Protein AF-A0A917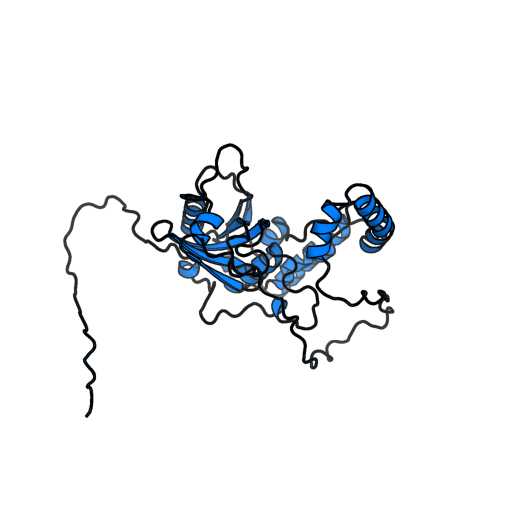ZM43-F1 (afdb_monomer_lite)

Secondary structure (DSSP, 8-state):
----------------------------S-EEGGGGT--SS-SS----GGG--TT-TTTTS-HHHHHHHHHHHHTT---GGGGGGGGG--B-SSSBPP----HHHHHHHH--EEEEE---S-HHHHHHHHHHTTEEEEEEEEGGG-TT-TTTTTT---EEEEEEEEEETTTTEEEEEETTEEEEEEHHHHHHHTT-GGG---TTSPPPPEEEEE-TTGGGG---HHHHHHHHHHHHHHHHHHS-SS-HHHHHHHHHHHHHHHHHHH-TTHHHHHHHHH-S-SSPPPPP-PPPTT-PPPTT-----------PPPPPPPP--

Structure (mmCIF, N/CA/C/O backbone):
data_AF-A0A917ZM43-F1
#
_entry.id   AF-A0A917ZM43-F1
#
loop_
_atom_site.group_PDB
_atom_site.id
_atom_site.type_symbol
_atom_site.label_atom_id
_atom_site.label_alt_id
_atom_site.label_comp_id
_atom_site.label_asym_id
_atom_site.label_entity_id
_atom_site.label_seq_id
_atom_site.pdbx_PDB_ins_code
_atom_site.Cartn_x
_atom_site.Cartn_y
_atom_site.Cartn_z
_atom_site.occupancy
_atom_site.B_iso_or_equiv
_atom_site.auth_seq_id
_atom_site.auth_comp_id
_atom_site.auth_asym_id
_atom_site.auth_atom_id
_atom_site.pdbx_PDB_model_num
ATOM 1 N N . MET A 1 1 ? 5.857 -18.634 58.424 1.00 34.62 1 MET A N 1
ATOM 2 C CA . MET A 1 1 ? 4.398 -18.836 58.305 1.00 34.62 1 MET A CA 1
ATOM 3 C C . MET A 1 1 ? 4.055 -18.815 56.827 1.00 34.62 1 MET A C 1
ATOM 5 O O . MET A 1 1 ? 4.324 -17.825 56.168 1.00 34.62 1 MET A O 1
ATOM 9 N N . SER A 1 2 ? 3.618 -19.961 56.307 1.00 26.70 2 SER A N 1
ATOM 10 C CA . SER A 1 2 ? 3.358 -20.221 54.886 1.00 26.70 2 SER A CA 1
ATOM 11 C C . SER A 1 2 ? 1.995 -19.648 54.487 1.00 26.70 2 SER A C 1
ATOM 13 O O . SER A 1 2 ? 1.026 -19.915 55.199 1.00 26.70 2 SER A O 1
ATOM 15 N N . CYS A 1 3 ? 1.899 -18.960 53.349 1.00 23.89 3 CYS A N 1
ATOM 16 C CA . CYS A 1 3 ? 0.616 -18.618 52.732 1.00 23.89 3 CYS A CA 1
ATOM 17 C C . CYS A 1 3 ? 0.414 -19.476 51.474 1.00 23.89 3 CYS A C 1
ATOM 19 O O . CYS A 1 3 ? 1.328 -19.621 50.665 1.00 23.89 3 CYS A O 1
ATOM 21 N N . ARG A 1 4 ? -0.755 -20.118 51.403 1.00 28.64 4 ARG A N 1
ATOM 22 C CA . ARG A 1 4 ? -1.116 -21.224 50.509 1.00 28.64 4 ARG A CA 1
ATOM 23 C C . ARG A 1 4 ? -1.608 -20.730 49.144 1.00 28.64 4 ARG A C 1
ATOM 25 O O . ARG A 1 4 ? -2.256 -19.694 49.059 1.00 28.64 4 ARG A O 1
ATOM 32 N N . GLN A 1 5 ? -1.358 -21.547 48.120 1.00 30.20 5 GLN A N 1
ATOM 33 C CA . GLN A 1 5 ? -2.041 -21.551 46.820 1.00 30.20 5 GLN A CA 1
ATOM 34 C C . GLN A 1 5 ? -3.547 -21.826 46.973 1.00 30.20 5 GLN A C 1
ATOM 36 O O . GLN A 1 5 ? -3.952 -22.553 47.881 1.00 30.20 5 GLN A O 1
ATOM 41 N N . SER A 1 6 ? -4.364 -21.280 46.068 1.00 30.08 6 SER A N 1
ATOM 42 C CA . SER A 1 6 ? -5.748 -21.721 45.831 1.00 30.08 6 SER A CA 1
ATOM 43 C C . SER A 1 6 ? -6.071 -21.654 44.332 1.00 30.08 6 SER A C 1
ATOM 45 O O . SER A 1 6 ? -6.200 -20.579 43.758 1.00 30.08 6 SER A O 1
ATOM 47 N N . ASP A 1 7 ? -6.067 -22.841 43.732 1.00 27.80 7 ASP A N 1
ATOM 48 C CA . ASP A 1 7 ? -7.011 -23.466 42.796 1.00 27.80 7 ASP A CA 1
ATOM 49 C C . ASP A 1 7 ? -7.669 -22.689 41.640 1.00 27.80 7 ASP A C 1
ATOM 51 O O . ASP A 1 7 ? -8.440 -21.743 41.799 1.00 27.80 7 ASP A O 1
ATOM 55 N N . ALA A 1 8 ? -7.433 -23.249 40.449 1.00 24.86 8 ALA A N 1
ATOM 56 C CA . ALA A 1 8 ? -8.109 -22.992 39.190 1.00 24.86 8 ALA A CA 1
ATOM 57 C C . ALA A 1 8 ? -9.517 -23.613 39.165 1.00 24.86 8 ALA A C 1
ATOM 59 O O . ALA A 1 8 ? -9.706 -24.786 39.488 1.00 24.86 8 ALA A O 1
ATOM 60 N N . VAL A 1 9 ? -10.499 -22.838 38.704 1.00 26.64 9 VAL A N 1
ATOM 61 C CA . VAL A 1 9 ? -11.875 -23.290 38.479 1.00 26.64 9 VAL A CA 1
ATOM 62 C C . VAL A 1 9 ? -12.047 -23.638 37.001 1.00 26.64 9 VAL A C 1
ATOM 64 O O . VAL A 1 9 ? -11.967 -22.777 36.130 1.00 26.64 9 VAL A O 1
ATOM 67 N N . THR A 1 10 ? -12.291 -24.920 36.726 1.00 24.73 10 THR A N 1
ATOM 68 C CA . THR A 1 10 ? -12.737 -25.427 35.421 1.00 24.73 10 THR A CA 1
ATOM 69 C C . THR A 1 10 ? -14.263 -25.443 35.414 1.00 24.73 10 THR A C 1
ATOM 71 O O . THR A 1 10 ? -14.861 -26.100 36.264 1.00 24.73 10 THR A O 1
ATOM 74 N N . ILE A 1 11 ? -14.907 -24.762 34.462 1.00 26.56 11 ILE A N 1
ATOM 75 C CA . ILE A 1 11 ? -16.348 -24.911 34.209 1.00 26.56 11 ILE A CA 1
ATOM 76 C C . ILE A 1 11 ? -16.539 -25.385 32.771 1.00 26.56 11 ILE A C 1
ATOM 78 O O . ILE A 1 11 ? -16.345 -24.645 31.813 1.00 26.56 11 ILE A O 1
ATOM 82 N N . SER A 1 12 ? -16.932 -26.651 32.658 1.00 25.86 12 SER A N 1
ATOM 83 C CA . SER A 1 12 ? -17.526 -27.260 31.470 1.00 25.86 12 SER A CA 1
ATOM 84 C C . SER A 1 12 ? -19.011 -26.906 31.442 1.00 25.86 12 SER A C 1
ATOM 86 O O . SER A 1 12 ? -19.654 -27.080 32.474 1.00 25.86 12 SER A O 1
ATOM 88 N N . HIS A 1 13 ? -19.570 -26.531 30.290 1.00 27.92 13 HIS A N 1
ATOM 89 C CA . HIS A 1 13 ? -20.978 -26.802 29.987 1.00 27.92 13 HIS A CA 1
ATOM 90 C C . HIS A 1 13 ? -21.171 -27.092 28.495 1.00 27.92 13 HIS A C 1
ATOM 92 O O . HIS A 1 13 ? -20.861 -26.288 27.620 1.00 27.92 13 HIS A O 1
ATOM 98 N N . SER A 1 14 ? -21.695 -28.287 28.250 1.00 25.98 14 SER A N 1
ATOM 99 C CA . SER A 1 14 ? -22.302 -28.780 27.022 1.00 25.98 14 SER A CA 1
ATOM 100 C C . SER A 1 14 ? -23.619 -28.050 26.730 1.00 25.98 14 SER A C 1
ATOM 102 O O . SER A 1 14 ? -24.367 -27.717 27.648 1.00 25.98 14 SER A O 1
ATOM 104 N N . CYS A 1 15 ? -23.936 -27.839 25.449 1.00 22.95 15 CYS A N 1
ATOM 105 C CA . CYS A 1 15 ? -25.215 -27.273 25.017 1.00 22.95 15 CYS A CA 1
ATOM 106 C C . CYS A 1 15 ? -25.901 -28.222 24.021 1.00 22.95 15 CYS A C 1
ATOM 108 O O . CYS A 1 15 ? -25.342 -28.541 22.971 1.00 22.95 15 CYS A O 1
ATOM 110 N N . HIS A 1 16 ? -27.103 -28.692 24.372 1.00 24.31 16 HIS A N 1
ATOM 111 C CA . HIS A 1 16 ? -27.975 -29.514 23.530 1.00 24.31 16 HIS A CA 1
ATOM 112 C C . HIS A 1 16 ? -29.115 -28.655 22.943 1.00 24.31 16 HIS A C 1
ATOM 114 O O . HIS A 1 16 ? -29.858 -28.014 23.675 1.00 24.31 16 HIS A O 1
ATOM 120 N N . LEU A 1 17 ? -29.198 -28.689 21.607 1.00 36.03 17 LEU A N 1
ATOM 121 C CA . LEU A 1 17 ? -30.289 -28.428 20.645 1.00 36.03 17 LEU A CA 1
ATOM 122 C C . LEU A 1 17 ? -31.644 -27.847 21.117 1.00 36.03 17 LEU A C 1
ATOM 124 O O . LEU A 1 17 ? -32.347 -28.440 21.928 1.00 36.03 17 LEU A O 1
ATOM 128 N N . SER A 1 18 ? -32.123 -26.828 20.388 1.00 24.50 18 SER A N 1
ATOM 129 C CA . SER A 1 18 ? -33.556 -26.618 20.124 1.00 24.50 18 SER A CA 1
ATOM 130 C C . SER A 1 18 ? -33.781 -25.829 18.822 1.00 24.50 18 SER A C 1
ATOM 132 O O . SER A 1 18 ? -33.198 -24.773 18.593 1.00 24.50 18 SER A O 1
ATOM 134 N N . THR A 1 19 ? -34.642 -26.382 17.972 1.00 33.91 19 THR A N 1
ATOM 135 C CA . THR A 1 19 ? -35.070 -25.945 16.637 1.00 33.91 19 THR A CA 1
ATOM 136 C C . THR A 1 19 ? -35.914 -24.663 16.634 1.00 33.91 19 THR A C 1
ATOM 138 O O . THR A 1 19 ? -36.916 -24.591 17.341 1.00 33.91 19 THR A O 1
ATOM 141 N N . GLY A 1 20 ? -35.604 -23.708 15.746 1.00 24.38 20 GLY A N 1
ATOM 142 C CA . GLY A 1 20 ? -36.465 -22.553 15.462 1.00 24.38 20 GLY A CA 1
ATOM 143 C C . GLY A 1 20 ? -35.975 -21.705 14.279 1.00 24.38 20 GLY A C 1
ATOM 144 O O . GLY A 1 20 ? -34.910 -21.115 14.355 1.00 24.38 20 GLY A O 1
ATOM 145 N N . ARG A 1 21 ? -36.760 -21.688 13.188 1.00 26.45 21 ARG A N 1
ATOM 146 C CA . ARG A 1 21 ? -36.740 -20.798 11.996 1.00 26.45 21 ARG A CA 1
ATOM 147 C C . ARG A 1 21 ? -35.427 -20.054 11.672 1.00 26.45 21 ARG A C 1
ATOM 149 O O . ARG A 1 21 ? -35.151 -18.992 12.219 1.00 26.45 21 ARG A O 1
ATOM 156 N N . HIS A 1 22 ? -34.721 -20.530 10.643 1.00 25.56 22 HIS A N 1
ATOM 157 C CA . HIS A 1 22 ? -33.665 -19.785 9.953 1.00 25.56 22 HIS A CA 1
ATOM 158 C C . HIS A 1 22 ? -34.222 -18.546 9.230 1.00 25.56 22 HIS A C 1
ATOM 160 O O . HIS A 1 22 ? -34.700 -18.623 8.101 1.00 25.56 22 HIS A O 1
ATOM 166 N N . LEU A 1 23 ? -34.109 -17.388 9.874 1.00 29.62 23 LEU A N 1
ATOM 167 C CA . LEU A 1 23 ? -33.648 -16.184 9.188 1.00 29.62 23 LEU A CA 1
ATOM 168 C C . LEU A 1 23 ? -32.117 -16.294 9.144 1.00 29.62 23 LEU A C 1
ATOM 170 O O . LEU A 1 23 ? -31.519 -16.630 10.165 1.00 29.62 23 LEU A O 1
ATOM 174 N N . MET A 1 24 ? -31.492 -16.094 7.979 1.00 28.94 24 MET A N 1
ATOM 175 C CA . MET A 1 24 ? -30.029 -16.070 7.836 1.00 28.94 24 MET A CA 1
ATOM 176 C C . MET A 1 24 ? -29.453 -14.926 8.682 1.00 28.94 24 MET A C 1
ATOM 178 O O . MET A 1 24 ? -29.329 -13.792 8.226 1.00 28.94 24 MET A O 1
ATOM 182 N N . GLY A 1 25 ? -29.161 -15.231 9.943 1.00 23.92 25 GLY A N 1
ATOM 183 C CA . GLY A 1 25 ? -28.422 -14.380 10.855 1.00 23.92 25 GLY A CA 1
ATOM 184 C C . GLY A 1 25 ? -26.951 -14.407 10.472 1.00 23.92 25 GLY A C 1
ATOM 185 O O . GLY A 1 25 ? -26.330 -15.465 10.417 1.00 23.92 25 GLY A O 1
ATOM 186 N N . ILE A 1 26 ? -26.409 -13.229 10.188 1.00 36.31 26 ILE A N 1
ATOM 187 C CA . ILE A 1 26 ? -24.974 -12.978 10.128 1.00 36.31 26 ILE A CA 1
ATOM 188 C C . ILE A 1 26 ? -24.443 -13.179 11.550 1.00 36.31 26 ILE A C 1
ATOM 190 O O . ILE A 1 26 ? -24.592 -12.305 12.398 1.00 36.31 26 ILE A O 1
ATOM 194 N N . SER A 1 27 ? -23.881 -14.350 11.829 1.00 32.22 27 SER A N 1
ATOM 195 C CA . SER A 1 27 ? -23.230 -14.653 13.102 1.00 32.22 27 SER A CA 1
ATOM 196 C C . SER A 1 27 ? -21.879 -15.303 12.835 1.00 32.22 27 SER A C 1
ATOM 198 O O . SER A 1 27 ? -21.776 -16.527 12.831 1.00 32.22 27 SER A O 1
ATOM 200 N N . ASP A 1 28 ? -20.867 -14.472 12.583 1.00 37.28 28 ASP A N 1
ATOM 201 C CA . ASP A 1 28 ? -19.487 -14.820 12.932 1.00 37.28 28 ASP A CA 1
ATOM 202 C C . ASP A 1 28 ? -18.668 -13.537 13.206 1.00 37.28 28 ASP A C 1
ATOM 204 O O . ASP A 1 28 ? -18.289 -12.833 12.260 1.00 37.28 28 ASP A O 1
ATOM 208 N N . PRO A 1 29 ? -18.491 -13.143 14.482 1.00 38.69 29 PRO A N 1
ATOM 209 C CA . PRO A 1 29 ? -17.698 -11.988 14.887 1.00 38.69 29 PRO A CA 1
ATOM 210 C C . PRO A 1 29 ? -16.211 -12.370 14.949 1.00 38.69 29 PRO A C 1
ATOM 212 O O . PRO A 1 29 ? -15.670 -12.672 16.006 1.00 38.69 29 PRO A O 1
ATOM 215 N N . ALA A 1 30 ? -15.606 -12.431 13.763 1.00 43.19 30 ALA A N 1
ATOM 216 C CA . ALA A 1 30 ? -14.186 -12.299 13.423 1.00 43.19 30 ALA A CA 1
ATOM 217 C C . ALA A 1 30 ? -14.071 -12.758 11.962 1.00 43.19 30 ALA A C 1
ATOM 219 O O . ALA A 1 30 ? -13.831 -13.930 11.678 1.00 43.19 30 ALA A O 1
ATOM 220 N N . ARG A 1 31 ? -14.322 -11.866 10.996 1.00 55.94 31 ARG A N 1
ATOM 221 C CA . ARG A 1 31 ? -14.139 -12.227 9.581 1.00 55.94 31 ARG A CA 1
ATOM 222 C C . ARG A 1 31 ? -12.662 -12.104 9.241 1.00 55.94 31 ARG A C 1
ATOM 224 O O . ARG A 1 31 ? -12.197 -11.064 8.786 1.00 55.94 31 ARG A O 1
ATOM 231 N N . ASP A 1 32 ? -11.941 -13.166 9.567 1.00 59.53 32 ASP A N 1
ATOM 232 C CA . ASP A 1 32 ? -10.504 -13.299 9.389 1.00 59.53 32 ASP A CA 1
ATOM 233 C C . ASP A 1 32 ? -10.186 -13.814 7.977 1.00 59.53 32 ASP A C 1
ATOM 235 O O . ASP A 1 32 ? -10.747 -14.814 7.517 1.00 59.53 32 ASP A O 1
ATOM 239 N N . ALA A 1 33 ? -9.263 -13.148 7.284 1.00 57.00 33 ALA A N 1
ATOM 240 C CA . ALA A 1 33 ? -8.717 -13.631 6.023 1.00 57.00 33 ALA A CA 1
ATOM 241 C C . ALA A 1 33 ? -8.013 -14.999 6.169 1.00 57.00 33 ALA A C 1
ATOM 243 O O . ALA A 1 33 ? -7.881 -15.724 5.180 1.00 57.00 33 ALA A O 1
ATOM 244 N N . SER A 1 34 ? -7.619 -15.399 7.384 1.00 54.66 34 SER A N 1
ATOM 245 C CA . SER A 1 34 ? -7.064 -16.727 7.686 1.00 54.66 34 SER A CA 1
ATOM 246 C C . SER A 1 34 ? -8.046 -17.875 7.422 1.00 54.66 34 SER A C 1
ATOM 248 O O . SER A 1 34 ? -7.618 -18.988 7.107 1.00 54.66 34 SER A O 1
ATOM 250 N N . ALA A 1 35 ? -9.362 -17.609 7.419 1.00 53.94 35 ALA A N 1
ATOM 251 C CA . ALA A 1 35 ? -10.384 -18.587 7.036 1.00 53.94 35 ALA A CA 1
ATOM 252 C C . ALA A 1 35 ? -10.224 -19.080 5.581 1.00 53.94 35 ALA A C 1
ATOM 254 O O . ALA A 1 35 ? -10.790 -20.103 5.197 1.00 53.94 35 ALA A O 1
ATOM 255 N N . LEU A 1 36 ? -9.420 -18.379 4.774 1.00 59.38 36 LEU A N 1
ATOM 256 C CA . LEU A 1 36 ? -9.072 -18.735 3.397 1.00 59.38 36 LEU A CA 1
ATOM 257 C C . LEU A 1 36 ? -7.787 -19.583 3.307 1.00 59.38 36 LEU A C 1
ATOM 259 O O . LEU A 1 36 ? -7.309 -19.867 2.209 1.00 59.38 36 LEU A O 1
ATOM 263 N N . GLY A 1 37 ? -7.235 -20.012 4.450 1.00 62.38 37 GLY A N 1
ATOM 264 C CA . GLY A 1 37 ? -5.994 -20.787 4.541 1.00 62.38 37 GLY A CA 1
ATOM 265 C C . GLY A 1 37 ? -4.729 -19.951 4.332 1.00 62.38 37 GLY A C 1
ATOM 266 O O . GLY A 1 37 ? -3.664 -20.510 4.061 1.00 62.38 37 GLY A O 1
ATOM 267 N N . TRP A 1 38 ? -4.846 -18.625 4.415 1.00 73.00 38 TRP A N 1
ATOM 268 C CA . TRP A 1 38 ? -3.733 -17.688 4.295 1.00 73.00 38 TRP A CA 1
ATOM 269 C C . TRP A 1 38 ? -3.070 -17.452 5.645 1.00 73.00 38 TRP A C 1
ATOM 271 O O . TRP A 1 38 ? -3.740 -17.377 6.672 1.00 73.00 38 TRP A O 1
ATOM 281 N N . ARG A 1 39 ? -1.743 -17.342 5.627 1.00 73.75 39 ARG A N 1
ATOM 282 C CA . ARG A 1 39 ? -0.913 -17.193 6.825 1.00 73.75 39 ARG A CA 1
ATOM 283 C C . ARG A 1 39 ? -0.511 -15.742 6.978 1.00 73.75 39 ARG A C 1
ATOM 285 O O . ARG A 1 39 ? 0.657 -15.384 6.862 1.00 73.75 39 ARG A O 1
ATOM 292 N N . TYR A 1 40 ? -1.509 -14.891 7.168 1.00 73.56 40 TYR A N 1
ATOM 293 C CA . TYR A 1 40 ? -1.244 -13.525 7.580 1.00 73.56 40 TYR A CA 1
ATOM 294 C C . TYR A 1 40 ? -1.107 -13.522 9.086 1.00 73.56 40 TYR A C 1
ATOM 296 O O . TYR A 1 40 ? -2.015 -13.961 9.791 1.00 73.56 40 TYR A O 1
ATOM 304 N N . CYS A 1 41 ? 0.008 -12.988 9.577 1.00 71.69 41 CYS A N 1
ATOM 305 C CA . CYS A 1 41 ? 0.153 -12.744 11.003 1.00 71.69 41 CYS A CA 1
ATOM 306 C C . CYS A 1 41 ? 0.105 -14.026 11.858 1.00 71.69 41 CYS A C 1
ATOM 308 O O . CYS A 1 41 ? -0.448 -14.015 12.964 1.00 71.69 41 CYS A O 1
ATOM 310 N N . ASP A 1 42 ? 0.653 -15.134 11.345 1.00 72.06 42 ASP A N 1
ATOM 311 C CA . ASP A 1 42 ? 0.973 -16.306 12.169 1.00 72.06 42 ASP A CA 1
ATOM 312 C C . ASP A 1 42 ? 1.856 -15.854 13.344 1.00 72.06 42 ASP A C 1
ATOM 314 O O . ASP A 1 42 ? 2.642 -14.925 13.193 1.00 72.06 42 ASP A O 1
ATOM 318 N N . GLU A 1 43 ? 1.733 -16.490 14.510 1.00 68.62 43 GLU A N 1
ATOM 319 C CA . GLU A 1 43 ? 2.607 -16.223 15.658 1.00 68.62 43 GLU A CA 1
ATOM 320 C C . GLU A 1 43 ? 3.600 -17.387 15.843 1.00 68.62 43 GLU A C 1
ATOM 322 O O . GLU A 1 43 ? 3.160 -18.528 16.039 1.00 68.62 43 GLU A O 1
ATOM 327 N N . PRO A 1 44 ? 4.926 -17.140 15.803 1.00 76.12 44 PRO A N 1
ATOM 328 C CA . PRO A 1 44 ? 5.568 -15.836 15.606 1.00 76.12 44 PRO A CA 1
ATOM 329 C C . PRO A 1 44 ? 5.467 -15.336 14.156 1.00 76.12 44 PRO A C 1
ATOM 331 O O . PRO A 1 44 ? 5.664 -16.116 13.220 1.00 76.12 44 PRO A O 1
ATOM 334 N N . PHE A 1 45 ? 5.231 -14.031 13.978 1.00 81.50 45 PHE A N 1
ATOM 335 C CA . PHE A 1 45 ? 5.242 -13.421 12.647 1.00 81.50 45 PHE A CA 1
ATOM 336 C C . PHE A 1 45 ? 6.673 -13.397 12.114 1.00 81.50 45 PHE A C 1
ATOM 338 O O . PHE A 1 45 ? 7.591 -12.921 12.787 1.00 81.50 45 PHE A O 1
ATOM 345 N N . SER A 1 46 ? 6.860 -13.920 10.905 1.00 87.06 46 SER A N 1
ATOM 346 C CA . SER A 1 46 ? 8.142 -13.890 10.211 1.00 87.06 46 SER A CA 1
ATOM 347 C C . SER A 1 46 ? 8.007 -12.993 8.986 1.00 87.06 46 SER A C 1
ATOM 349 O O . SER A 1 46 ? 7.337 -13.414 8.044 1.00 87.06 46 SER A O 1
ATOM 351 N N . PRO A 1 47 ? 8.641 -11.807 8.966 1.00 89.69 47 PRO A N 1
ATOM 352 C CA . PRO A 1 47 ? 8.652 -10.975 7.773 1.00 89.69 47 PRO A CA 1
ATOM 353 C C . PRO A 1 47 ? 9.373 -11.675 6.623 1.00 89.69 47 PRO A C 1
ATOM 355 O O . PRO A 1 47 ? 10.241 -12.538 6.828 1.00 89.69 47 PRO A O 1
ATOM 358 N N . HIS A 1 48 ? 9.047 -11.269 5.402 1.00 90.88 48 HIS A N 1
ATOM 359 C CA . HIS A 1 48 ? 9.715 -11.756 4.212 1.00 90.88 48 HIS A CA 1
ATOM 360 C C . HIS A 1 48 ? 11.212 -11.372 4.230 1.00 90.88 48 HIS A C 1
ATOM 362 O O . HIS A 1 48 ? 11.557 -10.239 4.576 1.00 90.88 48 HIS A O 1
ATOM 368 N N . PRO A 1 49 ? 12.135 -12.249 3.778 1.00 89.25 49 PRO A N 1
ATOM 369 C CA . PRO A 1 49 ? 13.573 -11.959 3.770 1.00 89.25 49 PRO A CA 1
ATOM 370 C C . PRO A 1 49 ? 14.009 -10.706 2.999 1.00 89.25 49 PRO A C 1
ATOM 372 O O . PRO A 1 49 ? 15.098 -10.202 3.253 1.00 89.25 49 PRO A O 1
ATOM 375 N N . LEU A 1 50 ? 13.175 -10.182 2.092 1.00 87.75 50 LEU A N 1
ATOM 376 C CA . LEU A 1 50 ? 13.444 -8.906 1.409 1.00 87.75 50 LEU A CA 1
ATOM 377 C C . LEU A 1 50 ? 13.530 -7.718 2.380 1.00 87.75 50 LEU A C 1
ATOM 379 O O . LEU A 1 50 ? 14.210 -6.748 2.068 1.00 87.75 50 LEU A O 1
ATOM 383 N N . HIS A 1 51 ? 12.915 -7.814 3.561 1.00 85.25 51 HIS A N 1
ATOM 384 C CA . HIS A 1 51 ? 13.024 -6.805 4.618 1.00 85.25 51 HIS A CA 1
ATOM 385 C C . HIS A 1 51 ? 14.230 -7.018 5.543 1.00 85.25 51 HIS A C 1
ATOM 387 O O . HIS A 1 51 ? 14.525 -6.176 6.386 1.00 85.25 51 HIS A O 1
ATOM 393 N N . LEU A 1 52 ? 14.920 -8.159 5.438 1.00 75.06 52 LEU A N 1
ATOM 394 C CA . LEU A 1 52 ? 15.971 -8.564 6.378 1.00 75.06 52 LEU A CA 1
ATOM 395 C C . LEU A 1 52 ? 17.387 -8.243 5.887 1.00 75.06 52 LEU A C 1
ATOM 397 O O . LEU A 1 52 ? 18.357 -8.569 6.577 1.00 75.06 52 LEU A O 1
ATOM 401 N N . ASP A 1 53 ? 17.524 -7.611 4.721 1.00 69.25 53 ASP A N 1
ATOM 402 C CA . ASP A 1 53 ? 18.823 -7.187 4.210 1.00 69.25 53 ASP A CA 1
ATOM 403 C C . ASP A 1 53 ? 19.348 -5.982 5.001 1.00 69.25 53 ASP A C 1
ATOM 405 O O . ASP A 1 53 ? 19.055 -4.826 4.706 1.00 69.25 53 ASP A O 1
ATOM 409 N N . ALA A 1 54 ? 20.164 -6.275 6.015 1.00 58.56 54 ALA A N 1
ATOM 410 C CA . ALA A 1 54 ? 20.794 -5.282 6.878 1.00 58.56 54 ALA A CA 1
ATOM 411 C C . ALA A 1 54 ? 21.782 -4.350 6.149 1.00 58.56 54 ALA A C 1
ATOM 413 O O . ALA A 1 54 ? 22.258 -3.397 6.763 1.00 58.56 54 ALA A O 1
ATOM 414 N N . SER A 1 55 ? 22.120 -4.627 4.883 1.00 63.53 55 SER A N 1
ATOM 415 C CA . SER A 1 55 ? 22.941 -3.739 4.056 1.00 63.53 55 SER A CA 1
ATOM 416 C C . SER A 1 55 ? 22.128 -2.666 3.324 1.00 63.53 55 SER A C 1
ATOM 418 O O . SER A 1 55 ? 22.715 -1.770 2.718 1.00 63.53 55 SER A O 1
ATOM 420 N N . ASN A 1 56 ? 20.794 -2.733 3.388 1.00 62.59 56 ASN A N 1
ATOM 421 C CA . ASN A 1 56 ? 19.917 -1.773 2.740 1.00 62.59 56 ASN A CA 1
ATOM 422 C C . ASN A 1 56 ? 19.600 -0.595 3.677 1.00 62.59 56 ASN A C 1
ATOM 424 O O . ASN A 1 56 ? 18.885 -0.737 4.668 1.00 62.59 56 ASN A O 1
ATOM 428 N N . ASP A 1 57 ? 20.101 0.591 3.331 1.00 58.12 57 ASP A N 1
ATOM 429 C CA . ASP A 1 57 ? 19.857 1.832 4.080 1.00 58.12 57 ASP A CA 1
ATOM 430 C C . ASP A 1 57 ? 18.398 2.337 3.971 1.00 58.12 57 ASP A C 1
ATOM 432 O O . ASP A 1 57 ? 18.020 3.281 4.665 1.00 58.12 57 ASP A O 1
ATOM 436 N N . TRP A 1 58 ? 17.571 1.718 3.116 1.00 58.78 58 TRP A N 1
ATOM 437 C CA . TRP A 1 58 ? 16.220 2.176 2.758 1.00 58.78 58 TRP A CA 1
ATOM 438 C C . TRP A 1 58 ? 15.106 1.186 3.128 1.00 58.78 58 TRP A C 1
ATOM 440 O O . TRP A 1 58 ? 14.041 1.191 2.509 1.00 58.78 58 TRP A O 1
ATOM 450 N N . LEU A 1 59 ? 15.339 0.321 4.120 1.00 62.25 59 LEU A N 1
ATOM 451 C CA . LEU A 1 59 ? 14.294 -0.559 4.656 1.00 62.25 59 LEU A CA 1
ATOM 452 C C . LEU A 1 59 ? 13.103 0.262 5.177 1.00 62.25 59 LEU A C 1
ATOM 454 O O . LEU A 1 59 ? 13.293 1.283 5.840 1.00 62.25 59 LEU A O 1
ATOM 458 N N . ASP A 1 60 ? 11.888 -0.197 4.872 1.00 64.44 60 ASP A N 1
ATOM 459 C CA . ASP A 1 60 ? 10.615 0.422 5.268 1.00 64.44 60 ASP A CA 1
ATOM 460 C C . ASP A 1 60 ? 10.422 1.871 4.768 1.00 64.44 60 ASP A C 1
ATOM 462 O O . ASP A 1 60 ? 9.659 2.656 5.337 1.00 64.44 60 ASP A O 1
ATOM 466 N N . ALA A 1 61 ? 11.115 2.256 3.690 1.00 69.69 61 ALA A N 1
ATOM 467 C CA . ALA A 1 61 ? 10.989 3.588 3.101 1.00 69.69 61 ALA A CA 1
ATOM 468 C C . ALA A 1 61 ? 9.676 3.782 2.315 1.00 69.69 61 ALA A C 1
ATOM 470 O O . ALA A 1 61 ? 9.304 4.922 2.024 1.00 69.69 61 ALA A O 1
ATOM 471 N N . ASN A 1 62 ? 8.961 2.703 1.959 1.00 86.44 62 ASN A N 1
ATOM 472 C CA . ASN A 1 62 ? 7.684 2.789 1.253 1.00 86.44 62 ASN A CA 1
ATOM 473 C C . ASN A 1 62 ? 6.660 1.771 1.775 1.00 86.44 62 ASN A C 1
ATOM 475 O O . ASN A 1 62 ? 6.558 0.647 1.277 1.00 86.44 62 ASN A O 1
ATOM 479 N N . CYS A 1 63 ? 5.795 2.245 2.675 1.00 90.12 63 CYS A N 1
ATOM 480 C CA . CYS A 1 63 ? 4.741 1.443 3.297 1.00 90.12 63 CYS A CA 1
ATOM 481 C C . CYS A 1 63 ? 3.870 0.646 2.322 1.00 90.12 63 CYS A C 1
ATOM 483 O O . CYS A 1 63 ? 3.413 -0.439 2.668 1.00 90.12 63 CYS A O 1
ATOM 485 N N . TYR A 1 64 ? 3.643 1.152 1.108 1.00 94.06 64 TYR A N 1
ATOM 486 C CA . TYR A 1 64 ? 2.771 0.508 0.136 1.00 94.06 64 TYR A CA 1
ATOM 487 C C . TYR A 1 64 ? 3.434 -0.716 -0.509 1.00 94.06 64 TYR A C 1
ATOM 489 O O . TYR A 1 64 ? 2.819 -1.777 -0.602 1.00 94.06 64 TYR A O 1
ATOM 497 N N . THR A 1 65 ? 4.684 -0.595 -0.962 1.00 93.94 65 THR A N 1
ATOM 498 C CA . THR A 1 65 ? 5.401 -1.733 -1.558 1.00 93.94 65 THR A CA 1
ATOM 499 C C . THR A 1 65 ? 5.756 -2.773 -0.505 1.00 93.94 65 THR A C 1
ATOM 501 O O . THR A 1 65 ? 5.585 -3.964 -0.766 1.00 93.94 65 THR A O 1
ATOM 504 N N . ASP A 1 66 ? 6.165 -2.337 0.685 1.00 92.69 66 ASP A N 1
ATOM 505 C CA . ASP A 1 66 ? 6.488 -3.240 1.789 1.00 92.69 66 ASP A CA 1
ATOM 506 C C . ASP A 1 66 ? 5.261 -4.058 2.225 1.00 92.69 66 ASP A C 1
ATOM 508 O O . ASP A 1 66 ? 5.315 -5.284 2.319 1.00 92.69 66 ASP A O 1
ATOM 512 N N . LEU A 1 67 ? 4.098 -3.408 2.321 1.00 93.81 67 LEU A N 1
ATOM 513 C CA . LEU A 1 67 ? 2.814 -4.078 2.531 1.00 93.81 67 LEU A CA 1
ATOM 514 C C . LEU A 1 67 ? 2.517 -5.143 1.472 1.00 93.81 67 LEU A C 1
ATOM 516 O O . LEU A 1 67 ? 2.003 -6.210 1.806 1.00 93.81 67 LEU A O 1
ATOM 520 N N . TRP A 1 68 ? 2.811 -4.882 0.194 1.00 95.38 68 TRP A N 1
ATOM 521 C CA . TRP A 1 68 ? 2.579 -5.867 -0.865 1.00 95.38 68 TRP A CA 1
ATOM 522 C C . TRP A 1 68 ? 3.542 -7.049 -0.791 1.00 95.38 68 TRP A C 1
ATOM 524 O O . TRP A 1 68 ? 3.140 -8.165 -1.129 1.00 95.38 68 TRP A O 1
ATOM 534 N N . ILE A 1 69 ? 4.781 -6.833 -0.340 1.00 94.25 69 ILE A N 1
ATOM 535 C CA . ILE A 1 69 ? 5.730 -7.921 -0.086 1.00 94.25 69 ILE A CA 1
ATOM 536 C C . ILE A 1 69 ? 5.142 -8.870 0.963 1.00 94.25 69 ILE A C 1
ATOM 538 O O . ILE A 1 69 ? 5.038 -10.070 0.697 1.00 94.25 69 ILE A O 1
ATOM 542 N N . GLU A 1 70 ? 4.669 -8.342 2.094 1.00 93.31 70 GLU A N 1
ATOM 543 C CA . GLU A 1 70 ? 4.086 -9.160 3.163 1.00 93.31 70 GLU A CA 1
ATOM 544 C C . GLU A 1 70 ? 2.738 -9.779 2.782 1.00 93.31 70 GLU A C 1
ATOM 546 O O . GLU A 1 70 ? 2.457 -10.938 3.098 1.00 93.31 70 GLU A O 1
ATOM 551 N N . LEU A 1 71 ? 1.912 -9.056 2.027 1.00 92.81 71 LEU A N 1
ATOM 552 C CA . LEU A 1 71 ? 0.643 -9.578 1.532 1.00 92.81 71 LEU A CA 1
ATOM 553 C C . LEU A 1 71 ? 0.859 -10.773 0.588 1.00 92.81 71 LEU A C 1
ATOM 555 O O . LEU A 1 71 ? 0.212 -11.810 0.733 1.00 92.81 71 LEU A O 1
ATOM 559 N N . LEU A 1 72 ? 1.793 -10.673 -0.361 1.00 92.75 72 LEU A N 1
ATOM 560 C CA . LEU A 1 72 ? 2.142 -11.792 -1.241 1.00 92.75 72 LEU A CA 1
ATOM 561 C C . LEU A 1 72 ? 2.800 -12.934 -0.456 1.00 92.75 72 LEU A C 1
ATOM 563 O O . LEU A 1 72 ? 2.478 -14.100 -0.699 1.00 92.75 72 LEU A O 1
ATOM 567 N N . HIS A 1 73 ? 3.650 -12.616 0.521 1.00 90.50 73 HIS A N 1
ATOM 568 C CA . HIS A 1 73 ? 4.278 -13.611 1.381 1.00 90.50 73 HIS A CA 1
ATOM 569 C C . HIS A 1 73 ? 3.248 -14.423 2.181 1.00 90.50 73 HIS A C 1
ATOM 571 O O . HIS A 1 73 ? 3.298 -15.655 2.160 1.00 90.50 73 HIS A O 1
ATOM 577 N N . GLY A 1 74 ? 2.257 -13.773 2.798 1.00 87.75 74 GLY A N 1
ATOM 578 C CA . GLY A 1 74 ? 1.186 -14.444 3.546 1.00 87.75 74 GLY A CA 1
ATOM 579 C C . GLY A 1 74 ? 0.215 -15.253 2.671 1.00 87.75 74 GLY A C 1
ATOM 580 O O . GLY A 1 74 ? -0.364 -16.245 3.127 1.00 87.75 74 GLY A O 1
ATOM 581 N N . LEU A 1 75 ? 0.107 -14.910 1.378 1.00 87.69 75 LEU A N 1
ATOM 582 C CA . LEU A 1 75 ? -0.526 -15.749 0.346 1.00 87.69 75 LEU A CA 1
ATOM 583 C C . LEU A 1 75 ? 0.339 -16.964 -0.049 1.00 87.69 75 LEU A C 1
ATOM 585 O O . LEU A 1 75 ? -0.106 -17.849 -0.790 1.00 87.69 75 LEU A O 1
ATOM 589 N N . GLY A 1 76 ? 1.587 -17.027 0.418 1.00 87.44 76 GLY A N 1
ATOM 590 C CA . GLY A 1 76 ? 2.600 -18.000 0.023 1.00 87.44 76 GLY A CA 1
ATOM 591 C C . GLY A 1 76 ? 3.089 -17.816 -1.415 1.00 87.44 76 GLY A C 1
ATOM 592 O O . GLY A 1 76 ? 3.461 -18.805 -2.047 1.00 87.44 76 GLY A O 1
ATOM 593 N N . LEU A 1 77 ? 3.008 -16.604 -1.964 1.00 90.06 77 LEU A N 1
ATOM 594 C CA . LEU A 1 77 ? 3.508 -16.235 -3.289 1.00 90.06 77 LEU A CA 1
ATOM 595 C C . LEU A 1 77 ? 4.911 -15.618 -3.165 1.00 90.06 77 LEU A C 1
ATOM 597 O O . LEU A 1 77 ? 5.251 -15.052 -2.132 1.00 90.06 77 LEU A O 1
ATOM 601 N N . ASP A 1 78 ? 5.727 -15.736 -4.215 1.00 91.56 78 ASP A N 1
ATOM 602 C CA . ASP A 1 78 ? 7.024 -15.048 -4.298 1.00 91.56 78 ASP A CA 1
ATOM 603 C C . ASP A 1 78 ? 6.775 -13.569 -4.648 1.00 91.56 78 ASP A C 1
ATOM 605 O O . ASP A 1 78 ? 6.229 -13.322 -5.726 1.00 91.56 78 ASP A O 1
ATOM 609 N N . PRO A 1 79 ? 7.133 -12.598 -3.787 1.00 93.31 79 PRO A N 1
ATOM 610 C CA . PRO A 1 79 ? 6.933 -11.175 -4.058 1.00 93.31 79 PRO A CA 1
ATOM 611 C C . PRO A 1 79 ? 7.950 -10.594 -5.049 1.00 93.31 79 PRO A C 1
ATOM 613 O O . PRO A 1 79 ? 7.678 -9.570 -5.673 1.00 93.31 79 PRO A O 1
ATOM 616 N N . THR A 1 80 ? 9.105 -11.238 -5.245 1.00 94.12 80 THR A N 1
ATOM 617 C CA . THR A 1 80 ? 10.236 -10.698 -6.025 1.00 94.12 80 THR A CA 1
ATOM 618 C C . THR A 1 80 ? 9.862 -10.274 -7.454 1.00 94.12 80 THR A C 1
ATOM 620 O O . THR A 1 80 ? 10.230 -9.170 -7.855 1.00 94.12 80 THR A O 1
ATOM 623 N N . PRO A 1 81 ? 9.101 -11.071 -8.238 1.00 95.25 81 PRO A N 1
ATOM 624 C CA . PRO A 1 81 ? 8.702 -10.704 -9.602 1.00 95.25 81 PRO A CA 1
ATOM 625 C C . PRO A 1 81 ? 7.930 -9.377 -9.696 1.00 95.25 81 PRO A C 1
ATOM 627 O O . PRO A 1 81 ? 8.023 -8.673 -10.707 1.00 95.25 81 PRO A O 1
ATOM 630 N N . MET A 1 82 ? 7.190 -9.020 -8.639 1.00 95.69 82 MET A N 1
ATOM 631 C CA . MET A 1 82 ? 6.435 -7.768 -8.567 1.00 95.69 82 MET A CA 1
ATOM 632 C C . MET A 1 82 ? 7.364 -6.564 -8.687 1.00 95.69 82 MET A C 1
ATOM 634 O O . MET A 1 82 ? 7.018 -5.614 -9.373 1.00 95.69 82 MET A O 1
ATOM 638 N N . LEU A 1 83 ? 8.561 -6.627 -8.098 1.00 95.38 83 LEU A N 1
ATOM 639 C CA . LEU A 1 83 ? 9.513 -5.515 -8.021 1.00 95.38 83 LEU A CA 1
ATOM 640 C C . LEU A 1 83 ? 10.116 -5.113 -9.378 1.00 95.38 83 LEU A C 1
ATOM 642 O O . LEU A 1 83 ? 10.874 -4.151 -9.452 1.00 95.38 83 LEU A O 1
ATOM 646 N N . SER A 1 84 ? 9.763 -5.786 -10.475 1.00 95.69 84 SER A N 1
ATOM 647 C CA . SER A 1 84 ? 10.146 -5.367 -11.830 1.00 95.69 84 SER A CA 1
ATOM 648 C C . SER A 1 84 ? 9.676 -3.948 -12.189 1.00 95.69 84 SER A C 1
ATOM 650 O O . SER A 1 84 ? 10.335 -3.285 -12.990 1.00 95.69 84 SER A O 1
ATOM 652 N N . PHE A 1 85 ? 8.601 -3.443 -11.564 1.00 94.94 85 PHE A N 1
ATOM 653 C CA . PHE A 1 85 ? 8.133 -2.061 -11.759 1.00 94.94 85 PHE A CA 1
ATOM 654 C C . PHE A 1 85 ? 9.156 -1.002 -11.342 1.00 94.94 85 PHE A C 1
ATOM 656 O O . PHE A 1 85 ? 9.147 0.101 -11.883 1.00 94.94 85 PHE A O 1
ATOM 663 N N . THR A 1 86 ? 10.063 -1.340 -10.422 1.00 93.12 86 THR A N 1
ATOM 664 C CA . THR A 1 86 ? 11.061 -0.401 -9.890 1.00 93.12 86 THR A CA 1
ATOM 665 C C . THR A 1 86 ? 12.020 0.113 -10.965 1.00 93.12 86 THR A C 1
ATOM 667 O O . THR A 1 86 ? 12.522 1.228 -10.869 1.00 93.12 86 THR A O 1
ATOM 670 N N . LEU A 1 87 ? 12.203 -0.652 -12.046 1.00 92.81 87 LEU A N 1
ATOM 671 C CA . LEU A 1 87 ? 13.008 -0.262 -13.207 1.00 92.81 87 LEU A CA 1
ATOM 672 C C . LEU A 1 87 ? 12.379 0.873 -14.030 1.00 92.81 87 LEU A C 1
ATOM 674 O O . LEU A 1 87 ? 13.065 1.483 -14.848 1.00 92.81 87 LEU A O 1
ATOM 678 N N . GLY A 1 88 ? 11.085 1.135 -13.837 1.00 92.31 88 GLY A N 1
ATOM 679 C CA . GLY A 1 88 ? 10.364 2.243 -14.459 1.00 92.31 88 GLY A CA 1
ATOM 680 C C . GLY A 1 88 ? 10.200 3.464 -13.565 1.00 92.31 88 GLY A C 1
ATOM 681 O O . GLY A 1 88 ? 9.487 4.373 -13.969 1.00 92.31 88 GLY A O 1
ATOM 682 N N . ILE A 1 89 ? 10.794 3.480 -12.366 1.00 91.88 89 ILE A N 1
ATOM 683 C CA . ILE A 1 89 ? 10.748 4.662 -11.501 1.00 91.88 89 ILE A CA 1
ATOM 684 C C . ILE A 1 89 ? 11.528 5.789 -12.168 1.00 91.88 89 ILE A C 1
ATOM 686 O O . ILE A 1 89 ? 12.670 5.598 -12.596 1.00 91.88 89 ILE A O 1
ATOM 690 N N . ASP A 1 90 ? 10.888 6.948 -12.249 1.00 93.00 90 ASP A N 1
ATOM 691 C CA . ASP A 1 90 ? 11.388 8.114 -12.962 1.00 93.00 90 ASP A CA 1
ATOM 692 C C . ASP A 1 90 ? 11.173 9.402 -12.163 1.00 93.00 90 ASP A C 1
ATOM 694 O O . ASP A 1 90 ? 10.459 9.422 -11.155 1.00 93.00 90 ASP A O 1
ATOM 698 N N . PHE A 1 91 ? 11.799 10.479 -12.622 1.00 92.56 91 PHE A N 1
ATOM 699 C CA . PHE A 1 91 ? 11.632 11.821 -12.091 1.00 92.56 91 PHE A CA 1
ATOM 700 C C . PHE A 1 91 ? 10.883 12.695 -13.106 1.00 92.56 91 PHE A C 1
ATOM 702 O O . PHE A 1 91 ? 11.423 13.070 -14.144 1.00 92.56 91 PHE A O 1
ATOM 709 N N . GLU A 1 92 ? 9.649 13.077 -12.777 1.00 91.06 92 GLU A N 1
ATOM 710 C CA . GLU A 1 92 ? 8.707 13.822 -13.634 1.00 91.06 92 GLU A CA 1
ATOM 711 C C . GLU A 1 92 ? 9.006 15.334 -13.659 1.00 91.06 92 GLU A C 1
ATOM 713 O O . GLU A 1 92 ? 8.128 16.192 -13.751 1.00 91.06 92 GLU A O 1
ATOM 718 N N . GLY A 1 93 ? 10.283 15.684 -13.533 1.00 88.62 93 GLY A N 1
ATOM 719 C CA . GLY A 1 93 ? 10.773 17.050 -13.479 1.00 88.62 93 GLY A CA 1
ATOM 720 C C . GLY A 1 93 ? 10.671 17.692 -12.100 1.00 88.62 93 GLY A C 1
ATOM 721 O O . GLY A 1 93 ? 11.563 18.461 -11.769 1.00 88.62 93 GLY A O 1
ATOM 722 N N . ASP A 1 94 ? 9.645 17.425 -11.295 1.00 87.75 94 ASP A N 1
ATOM 723 C CA . ASP A 1 94 ? 9.495 17.996 -9.944 1.00 87.75 94 ASP A CA 1
ATOM 724 C C . ASP A 1 94 ? 9.263 16.959 -8.836 1.00 87.75 94 ASP A C 1
ATOM 726 O O . ASP A 1 94 ? 9.490 17.255 -7.662 1.00 87.75 94 ASP A O 1
ATOM 730 N N . GLN A 1 95 ? 8.822 15.756 -9.193 1.00 90.31 95 GLN A N 1
ATOM 731 C CA . GLN A 1 95 ? 8.488 14.674 -8.277 1.00 90.31 95 GLN A CA 1
ATOM 732 C C . GLN A 1 95 ? 8.990 13.343 -8.830 1.00 90.31 95 GLN A C 1
ATOM 734 O O . GLN A 1 95 ? 9.023 13.118 -10.038 1.00 90.31 95 GLN A O 1
ATOM 739 N N . TRP A 1 96 ? 9.338 12.427 -7.931 1.00 92.50 96 TRP A N 1
ATOM 740 C CA . TRP A 1 96 ? 9.564 11.036 -8.307 1.00 92.50 96 TRP A CA 1
ATOM 741 C C . TRP A 1 96 ? 8.224 10.333 -8.520 1.00 92.50 96 TRP A C 1
ATOM 743 O O . TRP A 1 96 ? 7.292 10.505 -7.729 1.00 92.50 96 TRP A O 1
ATOM 753 N N . THR A 1 97 ? 8.127 9.505 -9.561 1.00 91.44 97 THR A N 1
ATOM 754 C CA . THR A 1 97 ? 6.975 8.620 -9.750 1.00 91.44 97 THR A CA 1
ATOM 755 C C . THR A 1 97 ? 6.797 7.744 -8.516 1.00 91.44 97 THR A C 1
ATOM 757 O O . THR A 1 97 ? 7.773 7.225 -7.966 1.00 91.44 97 THR A O 1
ATOM 760 N N . PHE A 1 98 ? 5.552 7.560 -8.083 1.00 87.81 98 PHE A N 1
ATOM 761 C CA . PHE A 1 98 ? 5.285 6.875 -6.827 1.00 87.81 98 PHE A CA 1
ATOM 762 C C . PHE A 1 98 ? 5.715 5.401 -6.873 1.00 87.81 98 PHE A C 1
ATOM 764 O O . PHE A 1 98 ? 5.389 4.670 -7.809 1.00 87.81 98 PHE A O 1
ATOM 771 N N . PHE A 1 99 ? 6.422 4.958 -5.830 1.00 89.62 99 PHE A N 1
ATOM 772 C CA . PHE A 1 99 ? 6.928 3.593 -5.688 1.00 89.62 99 PHE A CA 1
ATOM 773 C C . PHE A 1 99 ? 5.794 2.630 -5.295 1.00 89.62 99 PHE A C 1
ATOM 775 O O . PHE A 1 99 ? 5.669 2.207 -4.147 1.00 89.62 99 PHE A O 1
ATOM 782 N N . LYS A 1 100 ? 4.914 2.349 -6.261 1.00 92.50 100 LYS A N 1
ATOM 783 C CA . LYS A 1 100 ? 3.701 1.541 -6.108 1.00 92.50 100 LYS A CA 1
ATOM 784 C C . LYS A 1 100 ? 3.586 0.534 -7.262 1.00 92.50 100 LYS A C 1
ATOM 786 O O . LYS A 1 100 ? 3.586 0.956 -8.421 1.00 92.50 100 LYS A O 1
ATOM 791 N N . PRO A 1 101 ? 3.444 -0.778 -6.984 1.00 94.62 101 PRO A N 1
ATOM 792 C CA . PRO A 1 101 ? 3.269 -1.781 -8.025 1.00 94.62 101 PRO A CA 1
ATOM 793 C C . PRO A 1 101 ? 2.002 -1.500 -8.851 1.00 94.62 101 PRO A C 1
ATOM 795 O O . PRO A 1 101 ? 0.922 -1.313 -8.282 1.00 94.62 101 PRO A O 1
ATOM 798 N N . PRO A 1 102 ? 2.088 -1.495 -10.193 1.00 95.44 102 PRO A N 1
ATOM 799 C CA . PRO A 1 102 ? 0.920 -1.304 -11.042 1.00 95.44 102 PRO A CA 1
ATOM 800 C C . PRO A 1 102 ? -0.082 -2.459 -10.913 1.00 95.44 102 PRO A C 1
ATOM 802 O O . PRO A 1 102 ? 0.300 -3.630 -10.928 1.00 95.44 102 PRO A O 1
ATOM 805 N N . ALA A 1 103 ? -1.382 -2.150 -10.907 1.00 95.62 103 ALA A N 1
ATOM 806 C CA . ALA A 1 103 ? -2.447 -3.161 -10.846 1.00 95.62 103 ALA A CA 1
ATOM 807 C C . ALA A 1 103 ? -2.333 -4.225 -11.959 1.00 95.62 103 ALA A C 1
ATOM 809 O O . ALA A 1 103 ? -2.554 -5.413 -11.729 1.00 95.62 103 ALA A O 1
ATOM 810 N N . GLN A 1 104 ? -1.914 -3.821 -13.163 1.00 95.25 104 GLN A N 1
ATOM 811 C CA . GLN A 1 104 ? -1.713 -4.735 -14.292 1.00 95.25 104 GLN A CA 1
ATOM 812 C C . GLN A 1 104 ? -0.593 -5.761 -14.044 1.00 95.25 104 GLN A C 1
ATOM 814 O O . GLN A 1 104 ? -0.660 -6.896 -14.528 1.00 95.25 104 GLN A O 1
ATOM 819 N N . ASP A 1 105 ? 0.436 -5.382 -13.291 1.00 95.69 105 ASP A N 1
ATOM 820 C CA . ASP A 1 105 ? 1.545 -6.270 -12.962 1.00 95.69 105 ASP A CA 1
ATOM 821 C C . ASP A 1 105 ? 1.097 -7.309 -11.933 1.00 95.69 105 ASP A C 1
ATOM 823 O O . ASP A 1 105 ? 1.304 -8.504 -12.146 1.00 95.69 105 ASP A O 1
ATOM 827 N N . LEU A 1 106 ? 0.368 -6.877 -10.899 1.00 95.31 106 LEU A N 1
ATOM 828 C CA . LEU A 1 106 ? -0.272 -7.765 -9.921 1.00 95.31 106 LEU A CA 1
ATOM 829 C C . LEU A 1 106 ? -1.229 -8.764 -10.595 1.00 95.31 106 LEU A C 1
ATOM 831 O O . LEU A 1 106 ? -1.214 -9.961 -10.287 1.00 95.31 106 LEU A O 1
ATOM 835 N N . TRP A 1 107 ? -2.005 -8.301 -11.577 1.00 93.81 107 TRP A N 1
ATOM 836 C CA . TRP A 1 107 ? -2.892 -9.154 -12.363 1.00 93.81 107 TRP A CA 1
ATOM 837 C C . TRP A 1 107 ? -2.128 -10.165 -13.227 1.00 93.81 107 TRP A C 1
ATOM 839 O O . TRP A 1 107 ? -2.446 -11.356 -13.234 1.00 93.81 107 TRP A O 1
ATOM 849 N N . SER A 1 108 ? -1.109 -9.725 -13.967 1.00 93.12 108 SER A N 1
ATOM 850 C CA . SER A 1 108 ? -0.362 -10.607 -14.876 1.00 93.12 108 SER A CA 1
ATOM 851 C C . SER A 1 108 ? 0.414 -11.697 -14.125 1.00 93.12 108 SER A C 1
ATOM 853 O O . SER A 1 108 ? 0.324 -12.881 -14.490 1.00 93.12 108 SER A O 1
ATOM 855 N N . LEU A 1 109 ? 1.100 -11.317 -13.045 1.00 94.06 109 LEU A N 1
ATOM 856 C CA . LEU A 1 109 ? 1.910 -12.204 -12.214 1.00 94.06 109 LEU A CA 1
ATOM 857 C C . LEU A 1 109 ? 1.034 -13.154 -11.393 1.00 94.06 109 LEU A C 1
ATOM 859 O O . LEU A 1 109 ? 1.168 -14.375 -11.518 1.00 94.06 109 LEU A O 1
ATOM 863 N N . TYR A 1 110 ? 0.090 -12.606 -10.626 1.00 92.38 110 TYR A N 1
ATOM 864 C CA . TYR A 1 110 ? -0.603 -13.334 -9.557 1.00 92.38 110 TYR A CA 1
ATOM 865 C C . TYR A 1 110 ? -2.108 -13.507 -9.797 1.00 92.38 110 TYR A C 1
ATOM 867 O O . TYR A 1 110 ? -2.763 -14.267 -9.087 1.00 92.38 110 TYR A O 1
ATOM 875 N N . GLY A 1 111 ? -2.678 -12.844 -10.808 1.00 91.56 111 GLY A N 1
ATOM 876 C CA . GLY A 1 111 ? -4.129 -12.816 -11.032 1.00 91.56 111 GLY A CA 1
ATOM 877 C C . GLY A 1 111 ? -4.888 -12.017 -9.981 1.00 91.56 111 GLY A C 1
ATOM 878 O O . GLY A 1 111 ? -6.084 -12.238 -9.817 1.00 91.56 111 GLY A O 1
ATOM 879 N N . ILE A 1 112 ? -4.195 -11.136 -9.257 1.00 93.56 112 ILE A N 1
ATOM 880 C CA . ILE A 1 112 ? -4.799 -10.266 -8.253 1.00 93.56 112 ILE A CA 1
ATOM 881 C C . ILE A 1 112 ? -5.361 -9.049 -8.981 1.00 93.56 112 ILE A C 1
ATOM 883 O O . ILE A 1 112 ? -4.615 -8.285 -9.590 1.00 93.56 112 ILE A O 1
ATOM 887 N N . ASP A 1 113 ? -6.682 -8.898 -8.945 1.00 93.88 113 ASP A N 1
ATOM 888 C CA . ASP A 1 113 ? -7.367 -7.712 -9.460 1.00 93.88 113 ASP A CA 1
ATOM 889 C C . ASP A 1 113 ? -7.429 -6.667 -8.342 1.00 93.88 113 ASP A C 1
ATOM 891 O O . ASP A 1 113 ? -8.141 -6.850 -7.349 1.00 93.88 113 ASP A O 1
ATOM 895 N N . LEU A 1 114 ? -6.621 -5.618 -8.481 1.00 96.19 114 LEU A N 1
ATOM 896 C CA . LEU A 1 114 ? -6.564 -4.497 -7.553 1.00 96.19 114 LEU A CA 1
ATOM 897 C C . LEU A 1 114 ? -7.504 -3.399 -8.045 1.00 96.19 114 LEU A C 1
ATOM 899 O O . LEU A 1 114 ? -7.298 -2.839 -9.122 1.00 96.19 114 LEU A O 1
ATOM 903 N N . ILE A 1 115 ? -8.525 -3.099 -7.247 1.00 95.94 115 ILE A N 1
ATOM 904 C CA . ILE A 1 115 ? -9.517 -2.075 -7.572 1.00 95.94 115 ILE A CA 1
ATOM 905 C C . ILE A 1 115 ? -9.505 -0.955 -6.543 1.00 95.94 115 ILE A C 1
ATOM 907 O O . ILE A 1 115 ? -9.396 -1.217 -5.349 1.00 95.94 115 ILE A O 1
ATOM 911 N N . GLU A 1 116 ? -9.687 0.274 -7.009 1.00 97.25 116 GLU A N 1
ATOM 912 C CA . GLU A 1 116 ? -9.980 1.428 -6.162 1.00 97.25 116 GLU A CA 1
ATOM 913 C C . GLU A 1 116 ? -11.469 1.455 -5.794 1.00 97.25 116 GLU A C 1
ATOM 915 O O . GLU A 1 116 ? -12.331 1.029 -6.574 1.00 97.25 116 GLU A O 1
ATOM 920 N N . LEU A 1 117 ? -11.777 1.933 -4.591 1.00 95.00 117 LEU A N 1
ATOM 921 C CA . LEU A 1 117 ? -13.117 1.941 -4.025 1.00 95.00 117 LEU A CA 1
ATOM 922 C C . LEU A 1 117 ? -13.531 3.348 -3.602 1.00 95.00 117 LEU A C 1
ATOM 924 O O . LEU A 1 117 ? -12.833 4.040 -2.869 1.00 95.00 117 LEU A O 1
ATOM 928 N N . MET A 1 118 ? -14.739 3.732 -4.013 1.00 92.88 118 MET A N 1
ATOM 929 C CA . MET A 1 118 ? -15.399 4.935 -3.514 1.00 92.88 118 MET A CA 1
ATOM 930 C C . MET A 1 118 ? -15.932 4.667 -2.106 1.00 92.88 118 MET A C 1
ATOM 932 O O . MET A 1 118 ? -16.815 3.826 -1.921 1.00 92.88 118 MET A O 1
ATOM 936 N N . VAL A 1 119 ? -15.411 5.385 -1.114 1.00 90.12 119 VAL A N 1
ATOM 937 C CA . VAL A 1 119 ? -15.814 5.237 0.289 1.00 90.12 119 VAL A CA 1
ATOM 938 C C . VAL A 1 119 ? -17.052 6.085 0.575 1.00 90.12 119 VAL A C 1
ATOM 940 O O . VAL A 1 119 ? -17.035 7.302 0.413 1.00 90.12 119 VAL A O 1
ATOM 943 N N . TYR A 1 120 ? -18.126 5.440 1.026 1.00 87.12 120 TYR A N 1
ATOM 944 C CA . TYR A 1 120 ? -19.385 6.089 1.427 1.00 87.12 120 TYR A CA 1
ATOM 945 C C . TYR A 1 120 ? -19.932 5.564 2.768 1.00 87.12 120 TYR A C 1
ATOM 947 O O . TYR A 1 120 ? -21.000 5.973 3.217 1.00 87.12 120 TYR A O 1
ATOM 955 N N . GLU A 1 121 ? -19.200 4.654 3.409 1.00 87.06 121 GLU A N 1
ATOM 956 C CA . GLU A 1 121 ? -19.501 4.064 4.713 1.00 87.06 121 GLU A CA 1
ATOM 957 C C . GLU A 1 121 ? -18.264 4.159 5.619 1.00 87.06 121 GLU A C 1
ATOM 959 O O . GLU A 1 121 ? -17.157 4.349 5.106 1.00 87.06 121 GLU A O 1
ATOM 964 N N . PRO A 1 122 ? -18.423 4.002 6.949 1.00 90.38 122 PRO A N 1
ATOM 965 C CA . PRO A 1 122 ? -17.297 3.862 7.869 1.00 90.38 122 PRO A CA 1
ATOM 966 C C . PRO A 1 122 ? -16.272 2.824 7.393 1.00 90.38 122 PRO A C 1
ATOM 968 O O . PRO A 1 122 ? -16.637 1.754 6.892 1.00 90.38 122 PRO A O 1
ATOM 971 N N . LEU A 1 123 ? -14.987 3.143 7.559 1.00 94.50 123 LEU A N 1
ATOM 972 C CA . LEU A 1 123 ? -13.879 2.362 7.002 1.00 94.50 123 LEU A CA 1
ATOM 973 C C . LEU A 1 123 ? -13.846 0.928 7.533 1.00 94.50 123 LEU A C 1
ATOM 975 O O . LEU A 1 123 ? -13.541 -0.000 6.788 1.00 94.50 123 LEU A O 1
ATOM 979 N N . ASP A 1 124 ? -14.208 0.729 8.797 1.00 95.12 124 ASP A N 1
ATOM 980 C CA . ASP A 1 124 ? -14.245 -0.588 9.423 1.00 95.12 124 ASP A CA 1
ATOM 981 C C . ASP A 1 124 ? -15.358 -1.488 8.868 1.00 95.12 124 ASP A C 1
ATOM 983 O O . ASP A 1 124 ? -15.139 -2.672 8.608 1.00 95.12 124 ASP A O 1
ATOM 987 N N . ARG A 1 125 ? -16.542 -0.926 8.606 1.00 94.19 125 ARG A N 1
ATOM 988 C CA . ARG A 1 125 ? -17.653 -1.623 7.938 1.00 94.19 125 ARG A CA 1
ATOM 989 C C . ARG A 1 125 ? -17.306 -1.965 6.498 1.00 94.19 125 ARG A C 1
ATOM 991 O O . ARG A 1 125 ? -17.615 -3.066 6.028 1.00 94.19 125 ARG A O 1
ATOM 998 N N . HIS A 1 126 ? -16.629 -1.047 5.813 1.00 93.69 126 HIS A N 1
ATOM 999 C CA . HIS A 1 126 ? -16.123 -1.286 4.472 1.00 93.69 126 HIS A CA 1
ATOM 1000 C C . HIS A 1 126 ? -15.106 -2.438 4.462 1.00 93.69 126 HIS A C 1
ATOM 1002 O O . HIS A 1 126 ? -15.256 -3.386 3.686 1.00 93.69 126 HIS A O 1
ATOM 1008 N N . ALA A 1 127 ? -14.129 -2.411 5.373 1.00 95.12 127 ALA A N 1
ATOM 1009 C CA . ALA A 1 127 ? -13.133 -3.465 5.519 1.00 95.12 127 ALA A CA 1
ATOM 1010 C C . ALA A 1 127 ? -13.782 -4.822 5.839 1.00 95.12 127 ALA A C 1
ATOM 1012 O O . ALA A 1 127 ? -13.499 -5.816 5.167 1.00 95.12 127 ALA A O 1
ATOM 1013 N N . ALA A 1 128 ? -14.731 -4.853 6.782 1.00 94.38 128 ALA A N 1
ATOM 1014 C CA . ALA A 1 128 ? -15.479 -6.058 7.141 1.00 94.38 128 ALA A CA 1
ATOM 1015 C C . ALA A 1 128 ? -16.246 -6.647 5.945 1.00 94.38 128 ALA A C 1
ATOM 1017 O O . ALA A 1 128 ? -16.328 -7.868 5.787 1.00 94.38 128 ALA A O 1
ATOM 1018 N N . THR A 1 129 ? -16.794 -5.787 5.082 1.00 93.25 129 THR A N 1
ATOM 1019 C CA . THR A 1 129 ? -17.497 -6.202 3.863 1.00 93.25 129 THR A CA 1
ATOM 1020 C C . THR A 1 129 ? -16.540 -6.815 2.841 1.00 93.25 129 THR A C 1
ATOM 1022 O O . THR A 1 129 ? -16.832 -7.890 2.319 1.00 93.25 129 THR A O 1
ATOM 1025 N N . GLN A 1 130 ? -15.386 -6.193 2.572 1.00 93.44 130 GLN A N 1
ATOM 1026 C CA . GLN A 1 130 ? -14.408 -6.739 1.619 1.00 93.44 130 GLN A CA 1
ATOM 1027 C C . GLN A 1 130 ? -13.812 -8.066 2.108 1.00 93.44 130 GLN A C 1
ATOM 1029 O O . GLN A 1 130 ? -13.749 -9.025 1.335 1.00 93.44 130 GLN A O 1
ATOM 1034 N N . LEU A 1 131 ? -13.466 -8.158 3.396 1.00 91.88 131 LEU A N 1
ATOM 1035 C CA . LEU A 1 131 ? -12.963 -9.392 4.007 1.00 91.88 131 LEU A CA 1
ATOM 1036 C C . LEU A 1 131 ? -13.982 -10.531 3.906 1.00 91.88 131 LEU A C 1
ATOM 1038 O O . LEU A 1 131 ? -13.631 -11.646 3.525 1.00 91.88 131 LEU A O 1
ATOM 1042 N N . ALA A 1 132 ? -15.270 -10.243 4.120 1.00 88.94 132 ALA A N 1
ATOM 1043 C CA . ALA A 1 132 ? -16.345 -11.220 3.941 1.00 88.94 132 ALA A CA 1
ATOM 1044 C C . ALA A 1 132 ? -16.470 -11.763 2.509 1.00 88.94 132 ALA A C 1
ATOM 1046 O O . ALA A 1 132 ? -16.978 -12.863 2.304 1.00 88.94 132 ALA A O 1
ATOM 1047 N N . MET A 1 133 ? -16.024 -10.991 1.516 1.00 89.00 133 MET A N 1
ATOM 1048 C CA . MET A 1 133 ? -15.983 -11.393 0.108 1.00 89.00 133 MET A CA 1
ATOM 1049 C C . MET A 1 133 ? -14.664 -12.087 -0.272 1.00 89.00 133 MET A C 1
ATOM 1051 O O . MET A 1 133 ? -14.427 -12.349 -1.454 1.00 89.00 133 MET A O 1
ATOM 1055 N N . GLY A 1 134 ? -13.791 -12.354 0.703 1.00 87.19 134 GLY A N 1
ATOM 1056 C CA . GLY A 1 134 ? -12.463 -12.919 0.492 1.00 87.19 134 GLY A CA 1
ATOM 1057 C C . GLY A 1 134 ? -11.536 -11.992 -0.288 1.00 87.19 134 GLY A C 1
ATOM 1058 O O . GLY A 1 134 ? -10.827 -12.435 -1.193 1.00 87.19 134 GLY A O 1
ATOM 1059 N N . ARG A 1 135 ? -11.592 -10.694 0.013 1.00 91.88 135 ARG A N 1
ATOM 1060 C CA . ARG A 1 135 ? -10.723 -9.654 -0.547 1.00 91.88 135 ARG A CA 1
ATOM 1061 C C . ARG A 1 135 ? -9.951 -8.991 0.582 1.00 91.88 135 ARG A C 1
ATOM 1063 O O . ARG A 1 135 ? -10.445 -8.943 1.704 1.00 91.88 135 ARG A O 1
ATOM 1070 N N . ILE A 1 136 ? -8.781 -8.449 0.269 1.00 94.38 136 ILE A N 1
ATOM 1071 C CA . ILE A 1 136 ? -7.975 -7.714 1.245 1.00 94.38 136 ILE A CA 1
ATOM 1072 C C . ILE A 1 136 ? -8.152 -6.216 0.993 1.00 94.38 136 ILE A C 1
ATOM 1074 O O . ILE A 1 136 ? -7.686 -5.728 -0.039 1.00 94.38 136 ILE A O 1
ATOM 1078 N N . PRO A 1 137 ? -8.872 -5.493 1.866 1.00 96.19 137 PRO A N 1
ATOM 1079 C CA . PRO A 1 137 ? -8.943 -4.040 1.799 1.00 96.19 137 PR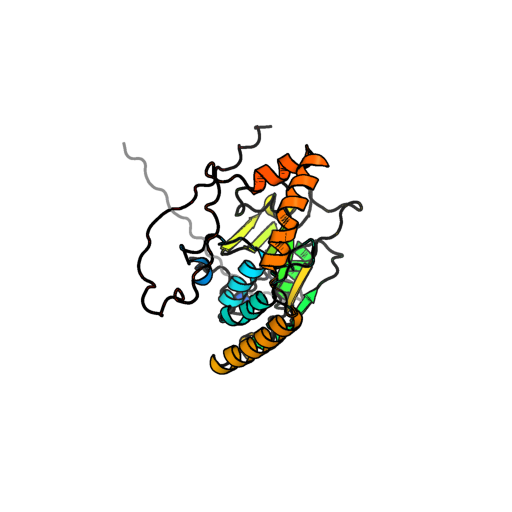O A CA 1
ATOM 1080 C C . PRO A 1 137 ? -7.578 -3.431 2.150 1.00 96.19 137 PRO A C 1
ATOM 1082 O O . PRO A 1 137 ? -6.949 -3.805 3.142 1.00 96.19 137 PRO A O 1
ATOM 1085 N N . ILE A 1 138 ? -7.137 -2.489 1.323 1.00 97.81 138 ILE A N 1
ATOM 1086 C CA . ILE A 1 138 ? -5.894 -1.730 1.474 1.00 97.81 138 ILE A CA 1
ATOM 1087 C C . ILE A 1 138 ? -6.298 -0.266 1.564 1.00 97.81 138 ILE A C 1
ATOM 1089 O O . ILE A 1 138 ? -7.023 0.216 0.699 1.00 97.81 138 ILE A O 1
ATOM 1093 N N . MET A 1 139 ? -5.906 0.441 2.615 1.00 96.88 139 MET A N 1
ATOM 1094 C CA . MET A 1 139 ? -6.474 1.758 2.884 1.00 96.88 139 MET A CA 1
ATOM 1095 C C . MET A 1 139 ? -5.483 2.732 3.481 1.00 96.88 139 MET A C 1
ATOM 1097 O O . MET A 1 139 ? -4.631 2.358 4.287 1.00 96.88 139 MET A O 1
ATOM 1101 N N . GLU A 1 140 ? -5.638 3.993 3.091 1.00 96.56 140 GLU A N 1
ATOM 1102 C CA . GLU A 1 140 ? -4.918 5.091 3.711 1.00 96.56 140 GLU A CA 1
ATOM 1103 C C . GLU A 1 140 ? -5.496 5.390 5.091 1.00 96.56 140 GLU A C 1
ATOM 1105 O O . GLU A 1 140 ? -6.700 5.602 5.256 1.00 96.56 140 GLU A O 1
ATOM 1110 N N . VAL A 1 141 ? -4.613 5.424 6.081 1.00 96.44 141 VAL A N 1
ATOM 1111 C CA . VAL A 1 141 ? -4.926 5.716 7.478 1.00 96.44 141 VAL A CA 1
ATOM 1112 C C . VAL A 1 141 ? -3.970 6.771 8.014 1.00 96.44 141 VAL A C 1
ATOM 1114 O O . VAL A 1 141 ? -2.965 7.125 7.392 1.00 96.44 141 VAL A O 1
ATOM 1117 N N . ASP A 1 142 ? -4.316 7.292 9.180 1.00 95.50 142 ASP A N 1
ATOM 1118 C CA . ASP A 1 142 ? -3.504 8.257 9.895 1.00 95.50 142 ASP A CA 1
ATOM 1119 C C . ASP A 1 142 ? -2.552 7.542 10.861 1.00 95.50 142 ASP A C 1
ATOM 1121 O O . ASP A 1 142 ? -2.980 6.903 11.825 1.00 95.50 142 ASP A O 1
ATOM 1125 N N . ALA A 1 143 ? -1.253 7.661 10.595 1.00 95.50 143 ALA A N 1
ATOM 1126 C CA . ALA A 1 143 ? -0.181 7.066 11.380 1.00 95.50 143 ALA A CA 1
ATOM 1127 C C . ALA A 1 143 ? -0.078 7.645 12.803 1.00 95.50 143 ALA A C 1
ATOM 1129 O O . ALA A 1 143 ? 0.635 7.079 13.634 1.00 95.50 143 ALA A O 1
ATOM 1130 N N . TYR A 1 144 ? -0.815 8.718 13.121 1.00 96.38 144 TYR A N 1
ATOM 1131 C CA . TYR A 1 144 ? -1.014 9.169 14.500 1.00 96.38 144 TYR A CA 1
ATOM 1132 C C . TYR A 1 144 ? -1.577 8.054 15.395 1.00 96.38 144 TYR A C 1
ATOM 1134 O O . TYR A 1 144 ? -1.234 7.977 16.572 1.00 96.38 144 TYR A O 1
ATOM 1142 N N . PHE A 1 145 ? -2.399 7.163 14.833 1.00 97.38 145 PHE A N 1
ATOM 1143 C CA . PHE A 1 145 ? -3.063 6.072 15.550 1.00 97.38 145 PHE A CA 1
ATOM 1144 C C . PHE A 1 145 ? -2.394 4.704 15.348 1.00 97.38 145 PHE A C 1
ATOM 1146 O O . PHE A 1 145 ? -2.972 3.684 15.714 1.00 97.38 145 PHE A O 1
ATOM 1153 N N . LEU A 1 146 ? -1.204 4.648 14.737 1.00 96.75 146 LEU A N 1
ATOM 1154 C CA . LEU A 1 146 ? -0.515 3.386 14.463 1.00 96.75 146 LEU A CA 1
ATOM 1155 C C . LEU A 1 146 ? 0.672 3.174 15.420 1.00 96.75 146 LEU A C 1
ATOM 1157 O O . LEU A 1 146 ? 1.701 3.837 15.265 1.00 96.75 146 LEU A O 1
ATOM 1161 N N . PRO A 1 147 ? 0.578 2.241 16.389 1.00 93.75 147 PRO A N 1
ATOM 1162 C CA . PRO A 1 147 ? 1.616 2.040 17.407 1.00 93.75 147 PRO A CA 1
ATOM 1163 C C . PRO A 1 147 ? 2.946 1.526 16.842 1.00 93.75 147 PRO A C 1
ATOM 1165 O O . PRO A 1 147 ? 3.987 1.646 17.488 1.00 93.75 147 PRO A O 1
ATOM 1168 N N . ASP A 1 148 ? 2.930 0.955 15.640 1.00 92.50 148 ASP A N 1
ATOM 1169 C CA . ASP A 1 148 ? 4.105 0.444 14.941 1.00 92.50 148 ASP A CA 1
ATOM 1170 C C . ASP A 1 148 ? 4.902 1.520 14.188 1.00 92.50 148 ASP A C 1
ATOM 1172 O O . ASP A 1 148 ? 5.958 1.226 13.627 1.00 92.50 148 ASP A O 1
ATOM 1176 N N . VAL A 1 149 ? 4.461 2.782 14.250 1.00 89.94 149 VAL A N 1
ATOM 1177 C CA . VAL A 1 149 ? 5.181 3.939 13.709 1.00 89.94 149 VAL A CA 1
ATOM 1178 C C . VAL A 1 149 ? 5.578 4.880 14.857 1.00 89.94 149 VAL A C 1
ATOM 1180 O O . VAL A 1 149 ? 4.954 5.924 15.053 1.00 89.94 149 VAL A O 1
ATOM 1183 N N . PRO A 1 150 ? 6.642 4.573 15.636 1.00 88.44 150 PRO A N 1
ATOM 1184 C CA . PRO A 1 150 ? 6.968 5.305 16.868 1.00 88.44 150 PRO A CA 1
ATOM 1185 C C . PRO A 1 150 ? 7.209 6.810 16.705 1.00 88.44 150 PRO A C 1
ATOM 1187 O O . PRO A 1 150 ? 7.197 7.540 17.692 1.00 88.44 150 PRO A O 1
ATOM 1190 N N . ARG A 1 151 ? 7.495 7.265 15.481 1.00 87.38 151 ARG A N 1
ATOM 1191 C CA . ARG A 1 151 ? 7.712 8.679 15.160 1.00 87.38 151 ARG A CA 1
ATOM 1192 C C . ARG A 1 151 ? 6.406 9.478 15.124 1.00 87.38 151 ARG A C 1
ATOM 1194 O O . ARG A 1 151 ? 6.417 10.643 15.501 1.00 87.38 151 ARG A O 1
ATOM 1201 N N . THR A 1 152 ? 5.323 8.867 14.653 1.00 92.06 152 THR A N 1
ATOM 1202 C CA . THR A 1 152 ? 4.036 9.540 14.421 1.00 92.06 152 THR A CA 1
ATOM 1203 C C . THR A 1 152 ? 3.018 9.207 15.501 1.00 92.06 152 THR A C 1
ATOM 1205 O O . THR A 1 152 ? 2.163 10.039 15.796 1.00 92.06 152 THR A O 1
ATOM 1208 N N . TYR A 1 153 ? 3.134 8.032 16.127 1.00 95.75 153 TYR A N 1
ATOM 1209 C CA . TYR A 1 153 ? 2.187 7.518 17.114 1.00 95.75 153 TYR A CA 1
ATOM 1210 C C . TYR A 1 153 ? 1.931 8.491 18.277 1.00 95.75 153 TYR A C 1
ATOM 1212 O O . TYR A 1 153 ? 2.788 8.703 19.132 1.00 95.75 153 TYR A O 1
ATOM 1220 N N . HIS A 1 154 ? 0.734 9.079 18.301 1.00 95.19 154 HIS A N 1
ATOM 1221 C CA . HIS A 1 154 ? 0.303 10.157 19.194 1.00 95.19 154 HIS A CA 1
ATOM 1222 C C . HIS A 1 154 ? 1.152 11.443 19.180 1.00 95.19 154 HIS A C 1
ATOM 1224 O O . HIS A 1 154 ? 1.054 12.258 20.102 1.00 95.19 154 HIS A O 1
ATOM 1230 N N . CYS A 1 155 ? 1.948 11.669 18.132 1.00 93.88 155 CYS A N 1
ATOM 1231 C CA . CYS A 1 155 ? 2.826 12.837 18.009 1.00 93.88 155 CYS A CA 1
ATOM 1232 C C . CYS A 1 155 ? 2.433 13.744 16.849 1.00 93.88 155 CYS A C 1
ATOM 1234 O O . CYS A 1 155 ? 2.305 14.955 17.022 1.00 93.88 155 CYS A O 1
ATOM 1236 N N . GLU A 1 156 ? 2.269 13.164 15.663 1.00 93.31 156 GLU A N 1
ATOM 1237 C CA . GLU A 1 156 ? 2.034 13.903 14.428 1.00 93.31 156 GLU A CA 1
ATOM 1238 C C . GLU A 1 156 ? 1.132 13.110 13.485 1.00 93.31 156 GLU A C 1
ATOM 1240 O O . GLU A 1 156 ? 1.199 11.884 13.410 1.00 93.31 156 GLU A O 1
ATOM 1245 N N . HIS A 1 157 ? 0.281 13.836 12.765 1.00 93.06 157 HIS A N 1
ATOM 1246 C CA . HIS A 1 157 ? -0.568 13.261 11.734 1.00 93.06 157 HIS A CA 1
ATOM 1247 C C . HIS A 1 157 ? 0.253 13.038 10.470 1.00 93.06 157 HIS A C 1
ATOM 1249 O O . HIS A 1 157 ? 0.846 13.973 9.927 1.00 93.06 157 HIS A O 1
ATOM 1255 N N . ALA A 1 158 ? 0.262 11.804 9.981 1.00 93.06 158 ALA A N 1
ATOM 1256 C CA . ALA A 1 158 ? 0.946 11.444 8.750 1.00 93.06 158 ALA A CA 1
ATOM 1257 C C . ALA A 1 158 ? 0.160 10.359 8.024 1.00 93.06 158 ALA A C 1
ATOM 1259 O O . ALA A 1 158 ? -0.332 9.409 8.627 1.00 93.06 158 ALA A O 1
ATOM 1260 N N . LYS A 1 159 ? 0.049 10.489 6.706 1.00 94.19 159 LYS A N 1
ATOM 1261 C CA . LYS A 1 159 ? -0.594 9.476 5.875 1.00 94.19 159 LYS A CA 1
ATOM 1262 C C . LYS A 1 159 ? 0.296 8.238 5.784 1.00 94.19 159 LYS A C 1
ATOM 1264 O O . LYS A 1 159 ? 1.468 8.345 5.431 1.00 94.19 159 LYS A O 1
ATOM 1269 N N . THR A 1 160 ? -0.305 7.070 5.967 1.00 95.50 160 THR A N 1
ATOM 1270 C CA . THR A 1 160 ? 0.288 5.787 5.577 1.00 95.50 160 THR A CA 1
ATOM 1271 C C . THR A 1 160 ? -0.775 4.834 5.030 1.00 95.50 160 THR A C 1
ATOM 1273 O O . THR A 1 160 ? -1.959 5.162 5.053 1.00 95.50 160 THR A O 1
ATOM 1276 N N . THR A 1 161 ? -0.376 3.679 4.494 1.00 96.75 161 THR A N 1
ATOM 1277 C CA . THR A 1 161 ? -1.288 2.660 3.952 1.00 96.75 161 THR A CA 1
ATOM 1278 C C . THR A 1 161 ? -1.163 1.349 4.713 1.00 96.75 161 THR A C 1
ATOM 1280 O O . THR A 1 161 ? -0.055 0.864 4.908 1.00 96.75 161 THR A O 1
ATOM 1283 N N . ILE A 1 162 ? -2.292 0.740 5.076 1.00 97.44 162 ILE A N 1
ATOM 1284 C CA . ILE A 1 162 ? -2.345 -0.575 5.729 1.00 97.44 162 ILE A CA 1
ATOM 1285 C C . ILE A 1 162 ? -3.193 -1.561 4.924 1.00 97.44 162 ILE A C 1
ATOM 1287 O O . ILE A 1 162 ? -4.123 -1.158 4.225 1.00 97.44 162 ILE A O 1
ATOM 1291 N N . ALA A 1 163 ? -2.914 -2.859 5.053 1.00 96.94 163 ALA A N 1
ATOM 1292 C CA . ALA A 1 163 ? -3.774 -3.922 4.539 1.00 96.94 163 ALA A CA 1
ATOM 1293 C C . ALA A 1 163 ? -4.473 -4.581 5.718 1.00 96.94 163 ALA A C 1
ATOM 1295 O O . ALA A 1 163 ? -3.819 -5.178 6.571 1.00 96.94 163 ALA A O 1
ATOM 1296 N N . VAL A 1 164 ? -5.798 -4.483 5.783 1.00 96.00 164 VAL A N 1
ATOM 1297 C CA . VAL A 1 164 ? -6.559 -5.042 6.904 1.00 96.00 164 VAL A CA 1
ATOM 1298 C C . VAL A 1 164 ? -6.832 -6.512 6.618 1.00 96.00 164 VAL A C 1
ATOM 1300 O O . VAL A 1 164 ? -7.480 -6.850 5.628 1.00 96.00 164 VAL A O 1
ATOM 1303 N N . VAL A 1 165 ? -6.333 -7.389 7.486 1.00 93.50 165 VAL A N 1
ATOM 1304 C CA . VAL A 1 165 ? -6.442 -8.851 7.331 1.00 93.50 165 VAL A CA 1
ATOM 1305 C C . VAL A 1 165 ? -7.481 -9.465 8.269 1.00 93.50 165 VAL A C 1
ATOM 1307 O O . VAL A 1 165 ? -7.998 -10.543 7.991 1.00 93.50 165 VAL A O 1
ATOM 1310 N N . ALA A 1 166 ? -7.840 -8.759 9.342 1.00 92.56 166 ALA A N 1
ATOM 1311 C CA . ALA A 1 166 ? -8.975 -9.090 10.192 1.00 92.56 166 ALA A CA 1
ATOM 1312 C C . ALA A 1 166 ? -9.558 -7.810 10.794 1.00 92.56 166 ALA A C 1
ATOM 1314 O O . ALA A 1 166 ? -8.817 -6.900 11.160 1.00 92.56 166 ALA A O 1
ATOM 1315 N N . VAL A 1 167 ? -10.880 -7.741 10.926 1.00 93.88 167 VAL A N 1
ATOM 1316 C CA . VAL A 1 167 ? -11.561 -6.626 11.593 1.00 93.88 167 VAL A CA 1
ATOM 1317 C C . VAL A 1 167 ? -12.844 -7.114 12.249 1.00 93.88 167 VAL A C 1
ATOM 1319 O O . VAL A 1 167 ? -13.589 -7.911 11.673 1.00 93.88 167 VAL A O 1
ATOM 1322 N N . ASP A 1 168 ? -13.107 -6.616 13.449 1.00 92.25 168 ASP A N 1
ATOM 1323 C CA . ASP A 1 168 ? -14.367 -6.798 14.152 1.00 92.25 168 ASP A CA 1
ATOM 1324 C C . ASP A 1 168 ? -14.879 -5.441 14.663 1.00 92.25 168 ASP A C 1
ATOM 1326 O O . ASP A 1 168 ? -14.488 -4.981 15.742 1.00 92.25 168 ASP A O 1
ATOM 1330 N N . PRO A 1 169 ? -15.801 -4.806 13.911 1.00 93.44 169 PRO A N 1
ATOM 1331 C CA . PRO A 1 169 ? -16.420 -3.549 14.318 1.00 93.44 169 PRO A CA 1
ATOM 1332 C C . PRO A 1 169 ? -17.199 -3.611 15.634 1.00 93.44 169 PRO A C 1
ATOM 1334 O O . PRO A 1 169 ? -17.444 -2.573 16.241 1.00 93.44 169 PRO A O 1
ATOM 1337 N N . SER A 1 170 ? -17.615 -4.800 16.087 1.00 91.56 170 SER A N 1
ATOM 1338 C CA . SER A 1 170 ? -18.375 -4.942 17.334 1.00 91.56 170 SER A CA 1
ATOM 1339 C C . SER A 1 170 ? -17.490 -4.880 18.579 1.00 91.56 170 SER A C 1
ATOM 1341 O O . SER A 1 170 ? -17.932 -4.398 19.623 1.00 91.56 170 SER A O 1
ATOM 1343 N N . THR A 1 171 ? -16.238 -5.327 18.463 1.00 91.44 171 THR A N 1
ATOM 1344 C CA . THR A 1 171 ? -15.243 -5.290 19.543 1.00 91.44 171 THR A CA 1
ATOM 1345 C C . THR A 1 171 ? -14.241 -4.149 19.387 1.00 91.44 171 THR A C 1
ATOM 1347 O O . THR A 1 171 ? -13.540 -3.823 20.345 1.00 91.44 171 THR A O 1
ATOM 1350 N N . GLY A 1 172 ? -14.199 -3.505 18.216 1.00 94.00 172 GLY A N 1
ATOM 1351 C CA . GLY A 1 172 ? -13.271 -2.417 17.924 1.00 94.00 172 GLY A CA 1
ATOM 1352 C C . GLY A 1 172 ? -11.830 -2.910 17.863 1.00 94.00 172 GLY A C 1
ATOM 1353 O O . GLY A 1 172 ? -10.947 -2.292 18.459 1.00 94.00 172 GLY A O 1
ATOM 1354 N N . VAL A 1 173 ? -11.617 -4.059 17.214 1.00 94.94 173 VAL A N 1
ATOM 1355 C CA . VAL A 1 173 ? -10.307 -4.699 17.046 1.00 94.94 173 VAL A CA 1
ATOM 1356 C C . VAL A 1 173 ? -10.049 -4.958 15.567 1.00 94.94 173 VAL A C 1
ATOM 1358 O O . VAL A 1 173 ? -10.935 -5.404 14.838 1.00 94.94 173 VAL A O 1
ATOM 1361 N N . ALA A 1 174 ? -8.819 -4.714 15.122 1.00 95.25 174 ALA A N 1
ATOM 1362 C CA . ALA A 1 174 ? -8.372 -5.056 13.777 1.00 95.25 174 ALA A CA 1
ATOM 1363 C C . ALA A 1 174 ? -6.943 -5.591 13.792 1.00 95.25 174 ALA A C 1
ATOM 1365 O O . ALA A 1 174 ? -6.143 -5.175 14.624 1.00 95.25 174 ALA A O 1
ATOM 1366 N N . ARG A 1 175 ? -6.609 -6.463 12.841 1.00 94.62 175 ARG A N 1
ATOM 1367 C CA . ARG A 1 175 ? -5.230 -6.833 12.507 1.00 94.62 175 ARG A CA 1
ATOM 1368 C C . ARG A 1 175 ? -4.901 -6.334 11.112 1.00 94.62 175 ARG A C 1
ATOM 1370 O O . ARG A 1 175 ? -5.740 -6.416 10.209 1.00 94.62 175 ARG A O 1
ATOM 1377 N N . TYR A 1 176 ? -3.685 -5.844 10.937 1.00 95.50 176 TYR A N 1
ATOM 1378 C CA . TYR A 1 176 ? -3.258 -5.231 9.690 1.00 95.50 176 TYR A CA 1
ATOM 1379 C C . TYR A 1 176 ? -1.788 -5.507 9.394 1.00 95.50 176 TYR A C 1
ATOM 1381 O O . TYR A 1 176 ? -0.983 -5.662 10.310 1.00 95.50 176 TYR A O 1
ATOM 1389 N N . LEU A 1 177 ? -1.459 -5.551 8.105 1.00 94.94 177 LEU A N 1
ATOM 1390 C CA . LEU A 1 177 ? -0.087 -5.498 7.619 1.00 94.94 177 LEU A CA 1
ATOM 1391 C C . LEU A 1 177 ? 0.303 -4.039 7.388 1.00 94.94 177 LEU A C 1
ATOM 1393 O O . LEU A 1 177 ? -0.474 -3.273 6.806 1.00 94.94 177 LEU A O 1
ATOM 1397 N N . HIS A 1 178 ? 1.503 -3.681 7.824 1.00 95.00 178 HIS A N 1
ATOM 1398 C CA . HIS A 1 178 ? 2.127 -2.391 7.561 1.00 95.00 178 HIS A CA 1
ATOM 1399 C C . HIS A 1 178 ? 3.643 -2.574 7.551 1.00 95.00 178 HIS A C 1
ATOM 1401 O O . HIS A 1 178 ? 4.186 -3.223 8.445 1.00 95.00 178 HIS A O 1
ATOM 1407 N N . ASN A 1 179 ? 4.321 -2.024 6.541 1.00 91.69 179 ASN A N 1
ATOM 1408 C CA . ASN A 1 179 ? 5.750 -2.257 6.323 1.00 91.69 179 ASN A CA 1
ATOM 1409 C C . ASN A 1 179 ? 6.087 -3.767 6.388 1.00 91.69 179 ASN A C 1
ATOM 1411 O O . ASN A 1 179 ? 5.311 -4.596 5.912 1.00 91.69 179 ASN A O 1
ATOM 1415 N N . ALA A 1 180 ? 7.201 -4.127 7.025 1.00 89.44 180 ALA A N 1
ATOM 1416 C CA . ALA A 1 180 ? 7.638 -5.499 7.282 1.00 89.44 180 ALA A CA 1
ATOM 1417 C C . ALA A 1 180 ? 6.937 -6.179 8.481 1.00 89.44 180 ALA A C 1
ATOM 1419 O O . ALA A 1 180 ? 7.566 -6.949 9.210 1.00 89.44 180 ALA A O 1
ATOM 1420 N N . GLY A 1 181 ? 5.681 -5.846 8.791 1.00 89.88 181 GLY A N 1
ATOM 1421 C CA . GLY A 1 181 ? 5.060 -6.248 10.052 1.00 89.88 181 GLY A CA 1
ATOM 1422 C C . GLY A 1 181 ? 3.575 -6.559 9.971 1.00 89.88 181 GLY A C 1
ATOM 1423 O O . GLY A 1 181 ? 2.854 -6.089 9.090 1.00 89.88 181 GLY A O 1
ATOM 1424 N N . CYS A 1 182 ? 3.114 -7.332 10.956 1.00 92.06 182 CYS A N 1
ATOM 1425 C CA . CYS A 1 182 ? 1.701 -7.449 11.270 1.00 92.06 182 CYS A CA 1
ATOM 1426 C C . CYS A 1 182 ? 1.405 -6.992 12.693 1.00 92.06 182 CYS A C 1
ATOM 1428 O O . CYS A 1 182 ? 2.054 -7.417 13.650 1.00 92.06 182 CYS A O 1
ATOM 1430 N N . PHE A 1 183 ? 0.376 -6.165 12.823 1.00 93.56 183 PHE A N 1
ATOM 1431 C CA . PHE A 1 183 ? 0.046 -5.457 14.047 1.00 93.56 183 PHE A CA 1
ATOM 1432 C C . PHE A 1 183 ? -1.450 -5.533 14.341 1.00 93.56 183 PHE A C 1
ATOM 1434 O O . PHE A 1 183 ? -2.249 -6.025 13.538 1.00 93.56 183 PHE A O 1
ATOM 1441 N N . GLN A 1 184 ? -1.832 -5.060 15.525 1.00 94.06 184 GLN A N 1
ATOM 1442 C CA . GLN A 1 184 ? -3.213 -5.038 15.984 1.00 94.06 184 GLN A CA 1
ATOM 1443 C C . GLN A 1 184 ? -3.589 -3.637 16.467 1.00 94.06 184 GLN A C 1
ATOM 1445 O O . GLN A 1 184 ? -2.845 -3.027 17.231 1.00 94.06 184 GLN A O 1
ATOM 1450 N N . LEU A 1 185 ? -4.774 -3.172 16.071 1.00 96.00 185 LEU A N 1
ATOM 1451 C CA . LEU A 1 185 ? -5.422 -1.982 16.618 1.00 96.00 185 LEU A CA 1
ATOM 1452 C C . LEU A 1 185 ? -6.536 -2.379 17.573 1.00 96.00 185 LEU A C 1
ATOM 1454 O O . LEU A 1 185 ? -7.232 -3.375 17.363 1.00 96.00 185 LEU A O 1
ATOM 1458 N N . GLN A 1 186 ? -6.729 -1.559 18.599 1.00 95.31 186 GLN A N 1
ATOM 1459 C CA . GLN A 1 186 ? -7.843 -1.666 19.531 1.00 95.31 186 GLN A CA 1
ATOM 1460 C C . GLN A 1 186 ? -8.179 -0.294 20.125 1.00 95.31 186 GLN A C 1
ATOM 1462 O O . GLN A 1 186 ? -7.333 0.595 20.146 1.00 95.31 186 GLN A O 1
ATOM 1467 N N . ARG A 1 187 ? -9.382 -0.139 20.688 1.00 94.12 187 ARG A N 1
ATOM 1468 C CA . ARG A 1 187 ? -9.785 1.061 21.454 1.00 94.12 187 ARG A CA 1
ATOM 1469 C C . ARG A 1 187 ? -9.644 2.360 20.637 1.00 94.12 187 ARG A C 1
ATOM 1471 O O . ARG A 1 187 ? -10.246 2.457 19.573 1.00 94.12 187 ARG A O 1
ATOM 1478 N N . ASP A 1 188 ? -8.928 3.358 21.161 1.00 96.56 188 ASP A N 1
ATOM 1479 C CA . ASP A 1 188 ? -8.816 4.686 20.552 1.00 96.56 188 ASP A CA 1
ATOM 1480 C C . ASP A 1 188 ? -8.004 4.652 19.253 1.00 96.56 188 ASP A C 1
ATOM 1482 O O . ASP A 1 188 ? -8.424 5.248 18.269 1.00 96.56 188 ASP A O 1
ATOM 1486 N N . ASP A 1 189 ? -6.942 3.843 19.197 1.00 97.62 189 ASP A N 1
ATOM 1487 C CA . ASP A 1 189 ? -6.141 3.634 17.984 1.00 97.62 189 ASP A CA 1
ATOM 1488 C C . ASP A 1 189 ? -6.983 3.048 16.847 1.00 97.62 189 ASP A C 1
ATOM 1490 O O . ASP A 1 189 ? -6.935 3.499 15.704 1.00 97.62 189 ASP A O 1
ATOM 1494 N N . TYR A 1 190 ? -7.833 2.070 17.178 1.00 97.81 190 TYR A N 1
ATOM 1495 C CA . TYR A 1 190 ? -8.817 1.542 16.236 1.00 97.81 190 TYR A CA 1
ATOM 1496 C C . TYR A 1 190 ? -9.785 2.639 15.783 1.00 97.81 190 TYR A C 1
ATOM 1498 O O . TYR A 1 190 ? -10.022 2.808 14.586 1.00 97.81 190 TYR A O 1
ATOM 1506 N N . ALA A 1 191 ? -10.349 3.387 16.735 1.00 96.88 191 ALA A N 1
ATOM 1507 C CA . ALA A 1 191 ? -11.349 4.399 16.437 1.00 96.88 191 ALA A CA 1
ATOM 1508 C C . ALA A 1 191 ? -10.786 5.514 15.543 1.00 96.88 191 ALA A C 1
ATOM 1510 O O . ALA A 1 191 ? -11.455 5.923 14.595 1.00 96.88 191 ALA A O 1
ATOM 1511 N N . GLY A 1 192 ? -9.554 5.952 15.797 1.00 95.88 192 GLY A N 1
ATOM 1512 C CA . GLY A 1 192 ? -8.853 6.955 15.007 1.00 95.88 192 GLY A CA 1
ATOM 1513 C C . GLY A 1 192 ? -8.454 6.461 13.620 1.00 95.88 192 GLY A C 1
ATOM 1514 O O . GLY A 1 192 ? -8.790 7.104 12.624 1.00 95.88 192 GLY A O 1
ATOM 1515 N N . ALA A 1 193 ? -7.825 5.285 13.519 1.00 96.00 193 ALA A N 1
ATOM 1516 C CA . ALA A 1 193 ? -7.393 4.735 12.232 1.00 96.00 193 ALA A CA 1
ATOM 1517 C C . ALA A 1 193 ? -8.572 4.463 11.279 1.00 96.00 193 ALA A C 1
ATOM 1519 O O . ALA A 1 193 ? -8.490 4.772 10.090 1.00 96.00 193 ALA A O 1
ATOM 1520 N N . PHE A 1 194 ? -9.689 3.937 11.798 1.00 96.25 194 PHE A N 1
ATOM 1521 C CA . PHE A 1 194 ? -10.902 3.680 11.009 1.00 96.25 194 PHE A CA 1
ATOM 1522 C C . PHE A 1 194 ? -11.869 4.870 10.950 1.00 96.25 194 PHE A C 1
ATOM 1524 O O . PHE A 1 194 ? -12.905 4.781 10.284 1.00 96.25 194 PHE A O 1
ATOM 1531 N N . ARG A 1 195 ? -11.530 5.988 11.605 1.00 93.94 195 ARG A N 1
ATOM 1532 C CA . ARG A 1 195 ? -12.328 7.218 11.670 1.00 93.94 195 ARG A CA 1
ATOM 1533 C C . ARG A 1 195 ? -13.780 6.951 12.081 1.00 93.94 195 ARG A C 1
ATOM 1535 O O . ARG A 1 195 ? -14.729 7.257 11.354 1.00 93.94 195 ARG A O 1
ATOM 1542 N N . VAL A 1 196 ? -13.950 6.327 13.246 1.00 93.94 196 VAL A N 1
ATOM 1543 C CA . VAL A 1 196 ? -15.250 5.968 13.829 1.00 93.94 196 VAL A CA 1
ATOM 1544 C C . VAL A 1 196 ? -15.441 6.567 15.220 1.00 93.94 196 VAL A C 1
ATOM 1546 O O . VAL A 1 196 ? -14.495 6.962 15.901 1.00 93.94 196 VAL A O 1
ATOM 1549 N N . GLY A 1 197 ? -16.697 6.625 15.668 1.00 92.38 197 GLY A N 1
ATOM 1550 C CA . GLY A 1 197 ? -17.037 7.142 16.993 1.00 92.38 197 GLY A CA 1
ATOM 1551 C C . GLY A 1 197 ? -16.640 8.610 17.146 1.00 92.38 197 GLY A C 1
ATOM 1552 O O . GLY A 1 197 ? -17.096 9.452 16.377 1.00 92.38 197 GLY A O 1
ATOM 1553 N N . ALA A 1 198 ? -15.797 8.910 18.137 1.00 90.69 198 ALA A N 1
ATOM 1554 C CA . ALA A 1 198 ? -15.308 10.266 18.394 1.00 90.69 198 ALA A CA 1
ATOM 1555 C C . ALA A 1 198 ? -14.404 10.815 17.273 1.00 90.69 198 ALA A C 1
ATOM 1557 O O . ALA A 1 198 ? -14.278 12.028 17.147 1.00 90.69 198 ALA A O 1
ATOM 1558 N N . HIS A 1 199 ? -13.832 9.934 16.446 1.00 91.31 199 HIS A N 1
ATOM 1559 C CA . HIS A 1 199 ? -12.968 10.282 15.312 1.00 91.31 199 HIS A CA 1
ATOM 1560 C C . HIS A 1 199 ? -13.707 10.210 13.968 1.00 91.31 199 HIS A C 1
ATOM 1562 O O . HIS A 1 199 ? -13.080 10.133 12.913 1.00 91.31 199 HIS A O 1
ATOM 1568 N N . ALA A 1 200 ? -15.044 10.164 13.993 1.00 88.19 200 ALA A N 1
ATOM 1569 C CA . ALA A 1 200 ? -15.848 10.117 12.780 1.00 88.19 200 ALA A CA 1
ATOM 1570 C C . ALA A 1 200 ? -15.616 11.354 11.904 1.00 88.19 200 ALA A C 1
ATOM 1572 O O . ALA A 1 200 ? -15.624 12.484 12.389 1.00 88.19 200 ALA A O 1
ATOM 1573 N N . VAL A 1 201 ? -15.451 11.114 10.602 1.00 80.88 201 VAL A N 1
ATOM 1574 C CA . VAL A 1 201 ? -15.230 12.169 9.609 1.00 80.88 201 VAL A CA 1
ATOM 1575 C C . VAL A 1 201 ? -16.449 13.082 9.512 1.00 80.88 201 VAL A C 1
ATOM 1577 O O . VAL A 1 201 ? -17.572 12.600 9.347 1.00 80.88 201 VAL A O 1
ATOM 1580 N N . ASP A 1 202 ? -16.228 14.394 9.567 1.00 79.31 202 ASP A N 1
ATOM 1581 C CA . ASP A 1 202 ? -17.253 15.385 9.242 1.00 79.31 202 ASP A CA 1
ATOM 1582 C C . ASP A 1 202 ? -17.224 15.783 7.752 1.00 79.31 202 ASP A C 1
ATOM 1584 O O . ASP A 1 202 ? -16.391 15.329 6.968 1.00 79.31 202 ASP A O 1
ATOM 1588 N N . SER A 1 203 ? -18.144 16.656 7.330 1.00 76.44 203 SER A N 1
ATOM 1589 C CA . SER A 1 203 ? -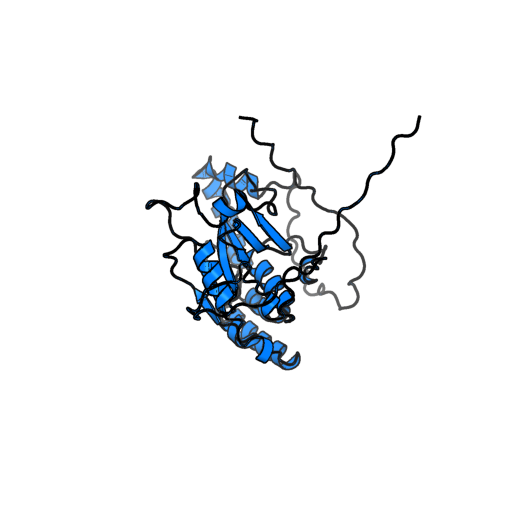18.252 17.088 5.929 1.00 76.44 203 SER A CA 1
ATOM 1590 C C . SER A 1 203 ? -17.065 17.916 5.413 1.00 76.44 203 SER A C 1
ATOM 1592 O O . SER A 1 203 ? -17.062 18.291 4.242 1.00 76.44 203 SER A O 1
ATOM 1594 N N . THR A 1 204 ? -16.104 18.270 6.267 1.00 83.56 204 THR A N 1
ATOM 1595 C CA . THR A 1 204 ? -14.940 19.094 5.915 1.00 83.56 204 THR A CA 1
ATOM 1596 C C . THR A 1 204 ? -13.704 18.268 5.582 1.00 83.56 204 THR A C 1
ATOM 1598 O O . THR A 1 204 ? -12.787 18.794 4.950 1.00 83.56 204 THR A O 1
ATOM 1601 N N . GLN A 1 205 ? -13.673 16.981 5.943 1.00 82.88 205 GLN A N 1
ATOM 1602 C CA . GLN A 1 205 ? -12.534 16.115 5.648 1.00 82.88 205 GLN A CA 1
ATOM 1603 C C . GLN A 1 205 ? -12.849 15.179 4.481 1.00 82.88 205 GLN A C 1
ATOM 1605 O O . GLN A 1 205 ? -13.948 14.640 4.345 1.00 82.88 205 GLN A O 1
ATOM 1610 N N . LEU A 1 206 ? -11.851 14.970 3.625 1.00 86.88 206 LEU A N 1
ATOM 1611 C CA . LEU A 1 206 ? -11.972 14.057 2.497 1.00 86.88 206 LEU A CA 1
ATOM 1612 C C . LEU A 1 206 ? -11.936 12.603 2.977 1.00 86.88 206 LEU A C 1
ATOM 1614 O O . LEU A 1 206 ? -11.181 12.235 3.890 1.00 86.88 206 LEU A O 1
ATOM 1618 N N . ALA A 1 207 ? -12.740 11.769 2.319 1.00 87.94 207 ALA A N 1
ATOM 1619 C CA . ALA A 1 207 ? -12.634 10.327 2.464 1.00 87.94 207 ALA A CA 1
ATOM 1620 C C . ALA A 1 207 ? -11.218 9.871 2.061 1.00 87.94 207 ALA A C 1
ATOM 1622 O O . ALA A 1 207 ? -10.657 10.417 1.105 1.00 87.94 207 ALA A O 1
ATOM 1623 N N . PRO A 1 208 ? -10.618 8.911 2.785 1.00 92.69 208 PRO A N 1
ATOM 1624 C CA . PRO A 1 208 ? -9.301 8.414 2.429 1.00 92.69 208 PRO A CA 1
ATOM 1625 C C . PRO A 1 208 ? -9.372 7.577 1.153 1.00 92.69 208 PRO A C 1
ATOM 1627 O O . PRO A 1 208 ? -10.427 7.060 0.776 1.00 92.69 208 PRO A O 1
ATOM 1630 N N . TYR A 1 209 ? -8.218 7.410 0.520 1.00 95.19 209 TYR A N 1
ATOM 1631 C CA . TYR A 1 209 ? -8.060 6.478 -0.583 1.00 95.19 209 TYR A CA 1
ATOM 1632 C C . TYR A 1 209 ? -8.146 5.033 -0.077 1.00 95.19 209 TYR A C 1
ATOM 1634 O O . TYR A 1 209 ? -7.518 4.672 0.925 1.00 95.19 209 TYR A O 1
ATOM 1642 N N . VAL A 1 210 ? -8.930 4.207 -0.769 1.00 97.56 210 VAL A N 1
ATOM 1643 C CA . VAL A 1 210 ? -9.145 2.800 -0.422 1.00 97.56 210 VAL A CA 1
ATOM 1644 C C . VAL A 1 210 ? -9.117 1.949 -1.681 1.00 97.56 210 VAL A C 1
ATOM 1646 O O . VAL A 1 210 ? -9.716 2.282 -2.701 1.00 97.56 210 VAL A O 1
ATOM 1649 N N . GLU A 1 211 ? -8.464 0.803 -1.577 1.00 97.75 211 GLU A N 1
ATOM 1650 C CA . GLU A 1 211 ? -8.422 -0.251 -2.573 1.00 97.75 211 GLU A CA 1
ATOM 1651 C C . GLU A 1 211 ? -8.919 -1.575 -1.979 1.00 97.75 211 GLU A C 1
ATOM 1653 O O . GLU A 1 211 ? -8.976 -1.771 -0.763 1.00 97.75 211 GLU A O 1
ATOM 1658 N N . ALA A 1 212 ? -9.241 -2.532 -2.845 1.00 96.25 212 ALA A N 1
ATOM 1659 C CA . ALA A 1 212 ? -9.362 -3.930 -2.460 1.00 96.25 212 ALA A CA 1
ATOM 1660 C C . ALA A 1 212 ? -8.625 -4.837 -3.439 1.00 96.25 212 ALA A C 1
ATOM 1662 O O . ALA A 1 212 ? -8.878 -4.825 -4.647 1.00 96.25 212 ALA A O 1
ATOM 1663 N N . ALA A 1 213 ? -7.771 -5.691 -2.886 1.00 95.38 213 ALA A N 1
ATOM 1664 C CA . ALA A 1 213 ? -7.138 -6.776 -3.606 1.00 95.38 213 ALA A CA 1
ATOM 1665 C C . ALA A 1 213 ? -8.103 -7.964 -3.687 1.00 95.38 213 ALA A C 1
ATOM 1667 O O . ALA A 1 213 ? -8.414 -8.616 -2.683 1.00 95.38 213 ALA A O 1
ATOM 1668 N N . LYS A 1 214 ? -8.585 -8.275 -4.892 1.00 92.56 214 LYS A N 1
ATOM 1669 C CA . LYS A 1 214 ? -9.359 -9.494 -5.140 1.00 92.56 214 LYS A CA 1
ATOM 1670 C C . LYS A 1 214 ? -8.405 -10.669 -5.284 1.00 92.56 214 LYS A C 1
ATOM 1672 O O . LYS A 1 214 ? -7.862 -10.945 -6.349 1.00 92.56 214 LYS A O 1
ATOM 1677 N N . VAL A 1 215 ? -8.217 -11.346 -4.164 1.00 84.25 215 VAL A N 1
ATOM 1678 C CA . VAL A 1 215 ? -7.319 -12.496 -4.004 1.00 84.25 215 VAL A CA 1
ATOM 1679 C C . VAL A 1 215 ? -8.056 -13.838 -4.113 1.00 84.25 215 VAL A C 1
ATOM 1681 O O . VAL A 1 215 ? -7.432 -14.896 -4.201 1.00 84.25 215 VAL A O 1
ATOM 1684 N N . THR A 1 216 ? -9.390 -13.821 -4.187 1.00 66.94 216 THR A N 1
ATOM 1685 C CA . THR A 1 216 ? -10.215 -14.988 -4.526 1.00 66.94 216 THR A CA 1
ATOM 1686 C C . THR A 1 216 ? -9.872 -15.483 -5.937 1.00 66.94 216 THR A C 1
ATOM 1688 O O . THR A 1 216 ? -10.186 -14.843 -6.935 1.00 66.94 216 THR A O 1
ATOM 1691 N N . GLY A 1 217 ? -9.185 -16.629 -6.015 1.00 57.84 217 GLY A N 1
ATOM 1692 C CA . GLY A 1 217 ? -8.626 -17.185 -7.257 1.00 57.84 217 GLY A CA 1
ATOM 1693 C C . GLY A 1 217 ? -7.103 -17.038 -7.403 1.00 57.84 217 GLY A C 1
ATOM 1694 O O . GLY A 1 217 ? -6.520 -17.713 -8.248 1.00 57.84 217 GLY A O 1
ATOM 1695 N N . ALA A 1 218 ? -6.428 -16.262 -6.547 1.00 53.97 218 ALA A N 1
ATOM 1696 C CA . ALA A 1 218 ? -4.965 -16.145 -6.535 1.00 53.97 218 ALA A CA 1
ATOM 1697 C C . ALA A 1 218 ? -4.232 -17.471 -6.217 1.00 53.97 218 ALA A C 1
ATOM 1699 O O . ALA A 1 218 ? -3.239 -17.769 -6.887 1.00 53.97 218 ALA A O 1
ATOM 1700 N N . PRO A 1 219 ? -4.726 -18.359 -5.318 1.00 51.72 219 PRO A N 1
ATOM 1701 C CA . PRO A 1 219 ? -4.136 -19.692 -5.148 1.00 51.72 219 PRO A CA 1
ATOM 1702 C C . PRO A 1 219 ? -4.162 -20.536 -6.434 1.00 51.72 219 PRO A C 1
ATOM 1704 O O . PRO A 1 219 ? -3.324 -21.420 -6.600 1.00 51.72 219 PRO A O 1
ATOM 1707 N N . ALA A 1 220 ? -5.079 -20.243 -7.366 1.00 49.28 220 ALA A N 1
ATOM 1708 C CA . ALA A 1 220 ? -5.176 -20.921 -8.658 1.00 49.28 220 ALA A CA 1
ATOM 1709 C C . ALA A 1 220 ? -4.134 -20.434 -9.688 1.00 49.28 220 ALA A C 1
ATOM 1711 O O . ALA A 1 220 ? -4.046 -21.003 -10.774 1.00 49.28 220 ALA A O 1
ATOM 1712 N N . ARG A 1 221 ? -3.312 -19.423 -9.357 1.00 60.53 221 ARG A N 1
ATOM 1713 C CA . ARG A 1 221 ? -2.176 -18.964 -10.175 1.00 60.53 221 ARG A CA 1
ATOM 1714 C C . ARG A 1 221 ? -0.835 -19.080 -9.455 1.00 60.53 221 ARG A C 1
ATOM 1716 O O . ARG A 1 221 ? 0.064 -18.279 -9.699 1.00 60.53 221 ARG A O 1
ATOM 1723 N N . ARG A 1 222 ? -0.646 -20.106 -8.618 1.00 73.44 222 ARG A N 1
ATOM 1724 C CA . ARG A 1 222 ? 0.715 -20.558 -8.285 1.00 73.44 222 ARG A CA 1
ATOM 1725 C C . ARG A 1 222 ? 1.387 -21.014 -9.582 1.00 73.44 222 ARG A C 1
ATOM 1727 O O . ARG A 1 222 ? 1.209 -22.142 -10.030 1.00 73.44 222 ARG A O 1
ATOM 1734 N N . ARG A 1 223 ? 2.072 -20.082 -10.235 1.00 83.81 223 ARG A N 1
ATOM 1735 C CA . ARG A 1 223 ? 2.799 -20.301 -11.481 1.00 83.81 223 ARG A CA 1
ATOM 1736 C C . ARG A 1 223 ? 4.127 -20.979 -11.185 1.00 83.81 223 ARG A C 1
ATOM 1738 O O . ARG A 1 223 ? 4.686 -20.826 -10.097 1.00 83.81 223 ARG A O 1
ATOM 1745 N N . ALA A 1 224 ? 4.654 -21.699 -12.170 1.00 89.81 224 ALA A N 1
ATOM 1746 C CA . ALA A 1 224 ? 6.031 -22.149 -12.084 1.00 89.81 224 ALA A CA 1
ATOM 1747 C C . ALA A 1 224 ? 6.961 -20.927 -12.035 1.00 89.81 224 ALA A C 1
ATOM 1749 O O . ALA A 1 224 ? 6.684 -19.892 -12.646 1.00 89.81 224 ALA A O 1
ATOM 1750 N N . ARG A 1 225 ? 8.099 -21.059 -11.346 1.00 90.69 225 ARG A N 1
ATOM 1751 C CA . ARG A 1 225 ? 9.106 -19.989 -11.258 1.00 90.69 225 ARG A CA 1
ATOM 1752 C C . ARG A 1 225 ? 9.509 -19.457 -12.639 1.00 90.69 225 ARG A C 1
ATOM 1754 O O . ARG A 1 225 ? 9.664 -18.253 -12.794 1.00 90.69 225 ARG A O 1
ATOM 1761 N N . ALA A 1 226 ? 9.641 -20.337 -13.633 1.00 93.44 226 ALA A N 1
ATOM 1762 C CA . ALA A 1 226 ? 9.989 -19.953 -15.000 1.00 93.44 226 ALA A CA 1
ATOM 1763 C C . ALA A 1 226 ? 8.957 -18.998 -15.627 1.00 93.44 226 ALA A C 1
ATOM 1765 O O . ALA A 1 226 ? 9.344 -18.004 -16.237 1.00 93.44 226 ALA A O 1
ATOM 1766 N N . ASP A 1 227 ? 7.662 -19.245 -15.413 1.00 93.38 227 ASP A N 1
ATOM 1767 C CA . ASP A 1 227 ? 6.593 -18.385 -15.930 1.00 93.38 227 ASP A CA 1
ATOM 1768 C C . ASP A 1 227 ? 6.582 -17.021 -15.228 1.00 93.38 227 ASP A C 1
ATOM 1770 O O . ASP A 1 227 ? 6.396 -15.996 -15.879 1.00 93.38 227 ASP A O 1
ATOM 1774 N N . LEU A 1 228 ? 6.802 -16.991 -13.905 1.00 93.44 228 LEU A N 1
ATOM 1775 C CA . LEU A 1 228 ? 6.901 -15.736 -13.146 1.00 93.44 228 LEU A CA 1
ATOM 1776 C C . LEU A 1 228 ? 8.067 -14.879 -13.635 1.00 93.44 228 LEU A C 1
ATOM 1778 O O . LEU A 1 228 ? 7.902 -13.677 -13.817 1.00 93.44 228 LEU A O 1
ATOM 1782 N N . VAL A 1 229 ? 9.223 -15.499 -13.879 1.00 95.12 229 VAL A N 1
ATOM 1783 C CA . VAL A 1 229 ? 10.399 -14.808 -14.419 1.00 95.12 229 VAL A CA 1
ATOM 1784 C C . VAL A 1 229 ? 10.109 -14.263 -15.814 1.00 95.12 229 VAL A C 1
ATOM 1786 O O . VAL A 1 229 ? 10.409 -13.102 -16.067 1.00 95.12 229 VAL A O 1
ATOM 1789 N N . ALA A 1 230 ? 9.494 -15.051 -16.700 1.00 96.88 230 ALA A N 1
ATOM 1790 C CA . ALA A 1 230 ? 9.147 -14.588 -18.043 1.00 96.88 230 ALA A CA 1
ATOM 1791 C C . ALA A 1 230 ? 8.214 -13.364 -18.002 1.00 96.88 230 ALA A C 1
ATOM 1793 O O . ALA A 1 230 ? 8.505 -12.347 -18.626 1.00 96.88 230 ALA A O 1
ATOM 1794 N N . ILE A 1 231 ? 7.150 -13.418 -17.192 1.00 96.50 231 ILE A N 1
ATOM 1795 C CA . ILE A 1 231 ? 6.216 -12.294 -17.031 1.00 96.50 231 ILE A CA 1
ATOM 1796 C C . ILE A 1 231 ? 6.923 -11.076 -16.419 1.00 96.50 231 ILE A C 1
ATOM 1798 O O . ILE A 1 231 ? 6.730 -9.962 -16.896 1.00 96.50 231 ILE 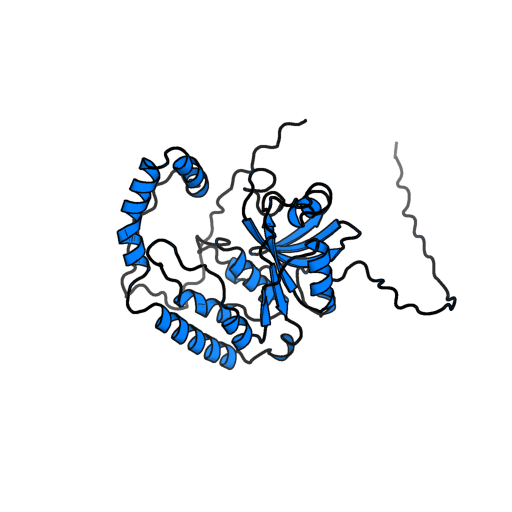A O 1
ATOM 1802 N N . ALA A 1 232 ? 7.763 -11.259 -15.397 1.00 96.94 232 ALA A N 1
ATOM 1803 C CA . ALA A 1 232 ? 8.504 -10.158 -14.781 1.00 96.94 232 ALA A CA 1
ATOM 1804 C C . ALA A 1 232 ? 9.481 -9.487 -15.754 1.00 96.94 232 ALA A C 1
ATOM 1806 O O . ALA A 1 232 ? 9.618 -8.267 -15.726 1.00 96.94 232 ALA A O 1
ATOM 1807 N N . MET A 1 233 ? 10.127 -10.256 -16.635 1.00 98.06 233 MET A N 1
ATOM 1808 C CA . MET A 1 233 ? 10.998 -9.709 -17.679 1.00 98.06 233 MET A CA 1
ATOM 1809 C C . MET A 1 233 ? 10.201 -8.919 -18.720 1.00 98.06 233 MET A C 1
ATOM 1811 O O . MET A 1 233 ? 10.611 -7.823 -19.099 1.00 98.06 233 MET A O 1
ATOM 1815 N N . ASP A 1 234 ? 9.027 -9.413 -19.121 1.00 97.94 234 ASP A N 1
ATOM 1816 C CA . ASP A 1 234 ? 8.127 -8.670 -20.006 1.00 97.94 234 ASP A CA 1
ATOM 1817 C C . ASP A 1 234 ? 7.624 -7.377 -19.344 1.00 97.94 234 ASP A C 1
ATOM 1819 O O . ASP A 1 234 ? 7.519 -6.340 -20.002 1.00 97.94 234 ASP A O 1
ATOM 1823 N N . ASN A 1 235 ? 7.306 -7.412 -18.045 1.00 97.19 235 ASN A N 1
ATOM 1824 C CA . ASN A 1 235 ? 6.917 -6.229 -17.275 1.00 97.19 235 ASN A CA 1
ATOM 1825 C C . ASN A 1 235 ? 8.074 -5.224 -17.214 1.00 97.19 235 ASN A C 1
ATOM 1827 O O . ASN A 1 235 ? 7.892 -4.068 -17.594 1.00 97.19 235 ASN A O 1
ATOM 1831 N N . ALA A 1 236 ? 9.271 -5.678 -16.831 1.00 96.56 236 ALA A N 1
ATOM 1832 C CA . ALA A 1 236 ? 10.489 -4.874 -16.780 1.00 96.56 236 ALA A CA 1
ATOM 1833 C C . ALA A 1 236 ? 10.770 -4.174 -18.117 1.00 96.56 236 ALA A C 1
ATOM 1835 O O . ALA A 1 236 ? 10.980 -2.963 -18.145 1.00 96.56 236 ALA A O 1
ATOM 1836 N N . ALA A 1 237 ? 10.699 -4.904 -19.235 1.00 95.88 237 ALA A N 1
ATOM 1837 C CA . ALA A 1 237 ? 10.902 -4.336 -20.564 1.00 95.88 237 ALA A CA 1
ATOM 1838 C C . ALA A 1 237 ? 9.891 -3.220 -20.880 1.00 95.88 237 ALA A C 1
ATOM 1840 O O . ALA A 1 237 ? 10.267 -2.184 -21.429 1.00 95.88 237 ALA A O 1
ATOM 1841 N N . ARG A 1 238 ? 8.615 -3.389 -20.500 1.00 95.38 238 ARG A N 1
ATOM 1842 C CA . ARG A 1 238 ? 7.586 -2.349 -20.682 1.00 95.38 238 ARG A CA 1
ATOM 1843 C C . ARG A 1 238 ? 7.823 -1.125 -19.803 1.00 95.38 238 ARG A C 1
ATOM 1845 O O . ARG A 1 238 ? 7.576 -0.015 -20.263 1.00 95.38 238 ARG A O 1
ATOM 1852 N N . HIS A 1 239 ? 8.276 -1.310 -18.567 1.00 94.69 239 HIS A N 1
ATOM 1853 C CA . HIS A 1 239 ? 8.576 -0.208 -17.648 1.00 94.69 239 HIS A CA 1
ATOM 1854 C C . HIS A 1 239 ? 9.772 0.611 -18.121 1.00 94.69 239 HIS A C 1
ATOM 1856 O O . HIS A 1 239 ? 9.665 1.828 -18.238 1.00 94.69 239 HIS A O 1
ATOM 1862 N N . VAL A 1 240 ? 10.857 -0.056 -18.520 1.00 92.69 240 VAL A N 1
ATOM 1863 C CA . VAL A 1 240 ? 12.036 0.604 -19.103 1.00 92.69 240 VAL A CA 1
ATOM 1864 C C . VAL A 1 240 ? 11.668 1.353 -20.385 1.00 92.69 240 VAL A C 1
ATOM 1866 O O . VAL A 1 240 ? 12.086 2.490 -20.575 1.00 92.69 240 VAL A O 1
ATOM 1869 N N . ALA A 1 241 ? 10.836 0.764 -21.250 1.00 92.12 241 ALA A N 1
ATOM 1870 C CA . ALA A 1 241 ? 10.401 1.425 -22.479 1.00 92.12 241 ALA A CA 1
ATOM 1871 C C . ALA A 1 241 ? 9.569 2.702 -22.234 1.00 92.12 241 ALA A C 1
ATOM 1873 O O . ALA A 1 241 ? 9.548 3.576 -23.099 1.00 92.12 241 ALA A O 1
ATOM 1874 N N . ARG A 1 242 ? 8.884 2.821 -21.086 1.00 86.62 242 ARG A N 1
ATOM 1875 C CA . ARG A 1 242 ? 8.072 4.000 -20.729 1.00 86.62 242 ARG A CA 1
ATOM 1876 C C . ARG A 1 242 ? 8.892 5.172 -20.195 1.00 86.62 242 ARG A C 1
ATOM 1878 O O . ARG A 1 242 ? 8.502 6.300 -20.464 1.00 86.62 242 ARG A O 1
ATOM 1885 N N . ARG A 1 243 ? 10.010 4.908 -19.506 1.00 83.31 243 ARG A N 1
ATOM 1886 C CA . ARG A 1 243 ? 10.900 5.930 -18.914 1.00 83.31 243 ARG A CA 1
ATOM 1887 C C . ARG A 1 243 ? 11.508 6.894 -19.947 1.00 83.31 243 ARG A C 1
ATOM 1889 O O . ARG A 1 243 ? 12.011 7.961 -19.627 1.00 83.31 243 ARG A O 1
ATOM 1896 N N . GLY A 1 244 ? 11.512 6.511 -21.224 1.00 69.31 244 GLY A N 1
ATOM 1897 C CA . GLY A 1 244 ? 12.298 7.217 -22.232 1.00 69.31 244 GLY A CA 1
ATOM 1898 C C . GLY A 1 244 ? 13.806 7.022 -22.015 1.00 69.31 244 GLY A C 1
ATOM 1899 O O . GLY A 1 244 ? 14.242 6.196 -21.219 1.00 69.31 244 GLY A O 1
ATOM 1900 N N . GLY A 1 245 ? 14.627 7.728 -22.795 1.00 72.81 245 GLY A N 1
ATOM 1901 C CA . GLY A 1 245 ? 16.081 7.506 -22.827 1.00 72.81 245 GLY A CA 1
ATOM 1902 C C . GLY A 1 245 ? 16.902 8.259 -21.772 1.00 72.81 245 GLY A C 1
ATOM 1903 O O . GLY A 1 245 ? 18.117 8.089 -21.751 1.00 72.81 245 GLY A O 1
ATOM 1904 N N . GLY A 1 246 ? 16.282 9.117 -20.957 1.00 78.94 246 GLY A N 1
ATOM 1905 C CA . GLY A 1 246 ? 16.983 9.967 -19.987 1.00 78.94 246 GLY A CA 1
ATOM 1906 C C . GLY A 1 246 ? 17.385 9.234 -18.704 1.00 78.94 246 GLY A C 1
ATOM 1907 O O . GLY A 1 246 ? 16.779 8.226 -18.318 1.00 78.94 246 GLY A O 1
ATOM 1908 N N . ASP A 1 247 ? 18.410 9.746 -18.020 1.00 87.56 247 ASP A N 1
ATOM 1909 C CA . ASP A 1 247 ? 18.728 9.327 -16.656 1.00 87.56 247 ASP A CA 1
ATOM 1910 C C . ASP A 1 247 ? 17.902 10.147 -15.649 1.00 87.56 247 ASP A C 1
ATOM 1912 O O . ASP A 1 247 ? 18.086 11.358 -15.491 1.00 87.56 247 ASP A O 1
ATOM 1916 N N . ALA A 1 248 ? 16.965 9.468 -14.982 1.00 90.56 248 ALA A N 1
ATOM 1917 C CA . ALA A 1 248 ? 16.084 10.045 -13.969 1.00 90.56 248 ALA A CA 1
ATOM 1918 C C . ALA A 1 248 ? 16.874 10.703 -12.827 1.00 90.56 248 ALA A C 1
ATOM 1920 O O . ALA A 1 248 ? 16.506 11.766 -12.329 1.00 90.56 248 ALA A O 1
ATOM 1921 N N . MET A 1 249 ? 17.987 10.079 -12.427 1.00 91.25 249 MET A N 1
ATOM 1922 C CA . MET A 1 249 ? 18.819 10.565 -11.334 1.00 91.25 249 MET A CA 1
ATOM 1923 C C . MET A 1 249 ? 19.599 11.810 -11.747 1.00 91.25 249 MET A C 1
ATOM 1925 O O . MET A 1 249 ? 19.671 12.756 -10.968 1.00 91.25 249 MET A O 1
ATOM 1929 N N . GLU A 1 250 ? 20.146 11.846 -12.965 1.00 91.19 250 GLU A N 1
ATOM 1930 C CA . GLU A 1 250 ? 20.802 13.058 -13.481 1.00 91.19 250 GLU A CA 1
ATOM 1931 C C . GLU A 1 250 ? 19.807 14.222 -13.541 1.00 91.19 250 GLU A C 1
ATOM 1933 O O . GLU A 1 250 ? 20.084 15.298 -13.014 1.00 91.19 250 GLU A O 1
ATOM 1938 N N . THR A 1 251 ? 18.603 13.971 -14.063 1.00 90.31 251 THR A N 1
ATOM 1939 C CA . THR A 1 251 ? 17.536 14.982 -14.148 1.00 90.31 251 THR A CA 1
ATOM 1940 C C . THR A 1 251 ? 17.138 15.509 -12.765 1.00 90.31 251 THR A C 1
ATOM 1942 O O . THR A 1 251 ? 16.963 16.715 -12.578 1.00 90.31 251 THR A O 1
ATOM 1945 N N . PHE A 1 252 ? 17.026 14.621 -11.772 1.00 93.19 252 PHE A N 1
ATOM 1946 C CA . PHE A 1 252 ? 16.778 15.008 -10.386 1.00 93.19 252 PHE A CA 1
ATOM 1947 C C . PHE A 1 252 ? 17.916 15.863 -9.820 1.00 93.19 252 PHE A C 1
ATOM 1949 O O . PHE A 1 252 ? 17.654 16.918 -9.246 1.00 93.19 252 PHE A O 1
ATOM 1956 N N . LEU A 1 253 ? 19.173 15.443 -9.985 1.00 92.62 253 LEU A N 1
ATOM 1957 C CA . LEU A 1 253 ? 20.335 16.141 -9.428 1.00 92.62 253 LEU A CA 1
ATOM 1958 C C . LEU A 1 253 ? 20.529 17.536 -10.035 1.00 92.62 253 LEU A C 1
ATOM 1960 O O . LEU A 1 253 ? 20.852 18.471 -9.297 1.00 92.62 253 LEU A O 1
ATOM 1964 N N . ASP A 1 254 ? 20.271 17.694 -11.335 1.00 90.81 254 ASP A N 1
ATOM 1965 C CA . ASP A 1 254 ? 20.325 18.986 -12.031 1.00 90.81 254 ASP A CA 1
ATOM 1966 C C . ASP A 1 254 ? 19.335 20.000 -11.439 1.00 90.81 254 ASP A C 1
ATOM 1968 O O . ASP A 1 254 ? 19.612 21.202 -11.376 1.00 90.81 254 ASP A O 1
ATOM 1972 N N . ARG A 1 255 ? 18.182 19.520 -10.961 1.00 90.50 255 ARG A N 1
ATOM 1973 C CA . ARG A 1 255 ? 17.117 20.348 -10.387 1.00 90.50 255 ARG A CA 1
ATOM 1974 C C . ARG A 1 255 ? 17.225 20.503 -8.864 1.00 90.50 255 ARG A C 1
ATOM 1976 O O . ARG A 1 255 ? 16.915 21.571 -8.331 1.00 90.50 255 ARG A O 1
ATOM 1983 N N . PHE A 1 256 ? 17.727 19.485 -8.167 1.00 91.44 256 PHE A N 1
ATOM 1984 C CA . PHE A 1 256 ? 17.704 19.361 -6.708 1.00 91.44 256 PHE A CA 1
ATOM 1985 C C . PHE A 1 256 ? 18.225 20.601 -5.974 1.00 91.44 256 PHE A C 1
ATOM 1987 O O . PHE A 1 256 ? 17.553 21.132 -5.091 1.00 91.44 256 PHE A O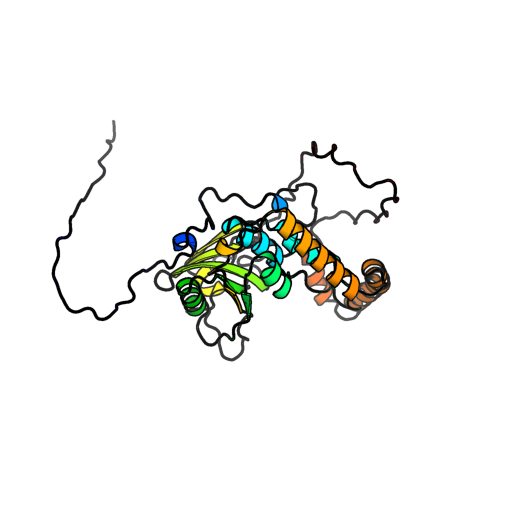 1
ATOM 1994 N N . PHE A 1 257 ? 19.406 21.104 -6.344 1.00 88.06 257 PHE A N 1
ATOM 1995 C CA . PHE A 1 257 ? 20.010 22.240 -5.639 1.00 88.06 257 PHE A CA 1
ATOM 1996 C C . PHE A 1 257 ? 19.217 23.538 -5.814 1.00 88.06 257 PHE A C 1
ATOM 1998 O O . PHE A 1 257 ? 19.104 24.325 -4.868 1.00 88.06 257 PHE A O 1
ATOM 2005 N N . SER A 1 258 ? 18.644 23.753 -7.001 1.00 87.69 258 SER A N 1
ATOM 2006 C CA . SER A 1 258 ? 17.769 24.897 -7.255 1.00 87.69 258 SER A CA 1
ATOM 2007 C C . SER A 1 258 ? 16.486 24.800 -6.432 1.00 87.69 258 SER A C 1
ATOM 2009 O O . SER A 1 258 ? 16.070 25.793 -5.836 1.00 87.69 258 SER A O 1
ATOM 2011 N N . ASP A 1 259 ? 15.878 23.614 -6.359 1.00 88.06 259 ASP A N 1
ATOM 2012 C CA . ASP A 1 259 ? 14.652 23.402 -5.587 1.00 88.06 259 ASP A CA 1
ATOM 2013 C C . ASP A 1 259 ? 14.884 23.570 -4.083 1.00 88.06 259 ASP A C 1
ATOM 2015 O O . ASP A 1 259 ? 14.111 24.269 -3.432 1.00 88.06 259 ASP A O 1
ATOM 2019 N N . VAL A 1 260 ? 15.978 23.029 -3.534 1.00 87.69 260 VAL A N 1
ATOM 2020 C CA . VAL A 1 260 ? 16.338 23.223 -2.118 1.00 87.69 260 VAL A CA 1
ATOM 2021 C C . VAL A 1 260 ? 16.513 24.705 -1.798 1.00 87.69 260 VAL A C 1
ATOM 2023 O O . VAL A 1 260 ? 15.972 25.180 -0.802 1.00 87.69 260 VAL A O 1
ATOM 2026 N N . THR A 1 261 ? 17.229 25.441 -2.651 1.00 86.88 261 THR A N 1
ATOM 2027 C CA . THR A 1 261 ? 17.472 26.878 -2.452 1.00 86.88 261 THR A CA 1
ATOM 2028 C C . THR A 1 261 ? 16.149 27.639 -2.440 1.00 86.88 261 THR A C 1
ATOM 2030 O O . THR A 1 261 ? 15.832 28.313 -1.459 1.00 86.88 261 THR A O 1
ATOM 2033 N N . ARG A 1 262 ? 15.318 27.426 -3.468 1.00 86.94 262 ARG A N 1
ATOM 2034 C CA . ARG A 1 262 ? 13.993 28.039 -3.588 1.00 86.94 262 ARG A CA 1
ATOM 2035 C C . ARG A 1 262 ? 13.108 27.737 -2.375 1.00 86.94 262 ARG A C 1
ATOM 2037 O O . ARG A 1 262 ? 12.532 28.654 -1.804 1.00 86.94 262 ARG A O 1
ATOM 2044 N N . MET A 1 263 ? 13.037 26.479 -1.936 1.00 84.12 263 MET A N 1
ATOM 2045 C CA . MET A 1 263 ? 12.238 26.083 -0.768 1.00 84.12 263 MET A CA 1
ATOM 2046 C C . MET A 1 263 ? 12.711 26.763 0.521 1.00 84.12 263 MET A C 1
ATOM 2048 O O . MET A 1 263 ? 11.887 27.150 1.345 1.00 84.12 263 MET A O 1
ATOM 2052 N N . THR A 1 264 ? 14.025 26.931 0.703 1.00 82.44 264 THR A N 1
ATOM 2053 C CA . THR A 1 264 ? 14.561 27.619 1.888 1.00 82.44 264 THR A CA 1
ATOM 2054 C C . THR A 1 264 ? 14.337 29.131 1.877 1.00 82.44 264 THR A C 1
ATOM 2056 O O . THR A 1 264 ? 14.261 29.731 2.948 1.00 82.44 264 THR A O 1
ATOM 2059 N N . GLU A 1 265 ? 14.226 29.743 0.696 1.00 83.62 265 GLU A N 1
ATOM 2060 C CA . GLU A 1 265 ? 14.011 31.185 0.528 1.00 83.62 265 GLU A CA 1
ATOM 2061 C C . GLU A 1 265 ? 12.523 31.569 0.562 1.00 83.62 265 GLU A C 1
ATOM 2063 O O . GLU A 1 265 ? 12.168 32.587 1.157 1.00 83.62 265 GLU A O 1
ATOM 2068 N N . GLU A 1 266 ? 11.651 30.758 -0.047 1.00 76.38 266 GLU A N 1
ATOM 2069 C CA . GLU A 1 266 ? 10.213 31.033 -0.178 1.00 76.38 266 GLU A CA 1
ATOM 2070 C C . GLU A 1 266 ? 9.403 30.654 1.069 1.00 76.38 266 GLU A C 1
ATOM 2072 O O . GLU A 1 266 ? 8.381 31.285 1.344 1.00 76.38 266 GLU A O 1
ATOM 2077 N N . ASP A 1 267 ? 9.851 29.665 1.847 1.00 59.53 267 ASP A N 1
ATOM 2078 C CA . ASP A 1 267 ? 9.169 29.244 3.072 1.00 59.53 267 ASP A CA 1
ATOM 2079 C C . ASP A 1 267 ? 10.158 28.891 4.203 1.00 59.53 267 ASP A C 1
ATOM 2081 O O . ASP A 1 267 ? 10.445 27.715 4.472 1.00 59.53 267 ASP A O 1
ATOM 2085 N N . PRO A 1 268 ? 10.662 29.905 4.937 1.00 55.44 268 PRO A N 1
ATOM 2086 C CA . PRO A 1 268 ? 11.527 29.686 6.096 1.00 55.44 268 PRO A CA 1
ATOM 2087 C C . PRO A 1 268 ? 10.873 28.806 7.181 1.00 55.44 268 PRO A C 1
ATOM 2089 O O . PRO A 1 268 ? 11.579 28.173 7.968 1.00 55.44 268 PRO A O 1
ATOM 2092 N N . GLY A 1 269 ? 9.533 28.758 7.234 1.00 54.12 269 GLY A N 1
ATOM 2093 C CA . GLY A 1 269 ? 8.756 27.942 8.169 1.00 54.12 269 GLY A CA 1
ATOM 2094 C C . GLY A 1 269 ? 8.644 26.479 7.729 1.00 54.12 269 GLY A C 1
ATOM 2095 O O . GLY A 1 269 ? 8.920 25.582 8.526 1.00 54.12 269 GLY A O 1
ATOM 2096 N N . GLY A 1 270 ? 8.332 26.225 6.457 1.00 51.06 270 GLY A N 1
ATOM 2097 C CA . GLY A 1 270 ? 8.247 24.889 5.849 1.00 51.06 270 GLY A CA 1
ATOM 2098 C C . GLY A 1 270 ? 9.583 24.148 5.781 1.00 51.06 270 GLY A C 1
ATOM 2099 O O . GLY A 1 270 ? 9.628 22.929 5.968 1.00 51.06 270 GLY A O 1
ATOM 2100 N N . ALA A 1 271 ? 10.702 24.872 5.665 1.00 47.12 271 ALA A N 1
ATOM 2101 C CA . ALA A 1 271 ? 12.044 24.301 5.812 1.00 47.12 271 ALA A CA 1
ATOM 2102 C C . ALA A 1 271 ? 12.274 23.640 7.193 1.00 47.12 271 ALA A C 1
ATOM 2104 O O . ALA A 1 271 ? 13.109 22.740 7.322 1.00 47.12 271 ALA A O 1
ATOM 2105 N N . THR A 1 272 ? 11.517 24.036 8.223 1.00 44.81 272 THR A N 1
ATOM 2106 C CA . THR A 1 272 ? 11.566 23.430 9.566 1.00 44.81 272 THR A CA 1
ATOM 2107 C C . THR A 1 272 ? 10.874 22.061 9.601 1.00 44.81 272 THR A C 1
ATOM 2109 O O . THR A 1 272 ? 11.365 21.154 10.273 1.00 44.81 272 THR A O 1
ATOM 2112 N N . ALA A 1 273 ? 9.800 21.869 8.824 1.00 42.44 273 ALA A N 1
ATOM 2113 C CA . ALA A 1 273 ? 9.089 20.591 8.715 1.00 42.44 273 ALA A CA 1
ATOM 2114 C C . ALA A 1 273 ? 9.892 19.544 7.918 1.00 42.44 273 ALA A C 1
ATOM 2116 O O . ALA A 1 273 ? 9.971 18.388 8.319 1.00 42.44 273 ALA A O 1
ATOM 2117 N N . MET A 1 274 ? 10.585 19.946 6.845 1.00 39.06 274 MET A N 1
ATOM 2118 C CA . MET A 1 274 ? 11.448 19.031 6.079 1.00 39.06 274 MET A CA 1
ATOM 2119 C C . MET A 1 274 ? 12.759 18.689 6.818 1.00 39.06 274 MET A C 1
ATOM 2121 O O . MET A 1 274 ? 13.273 17.573 6.709 1.00 39.06 274 MET A O 1
ATOM 2125 N N . ARG A 1 275 ? 13.285 19.607 7.646 1.00 40.28 275 ARG A N 1
ATOM 2126 C CA . ARG A 1 275 ? 14.440 19.335 8.525 1.00 40.28 275 ARG A CA 1
ATOM 2127 C C . ARG A 1 275 ? 14.157 18.258 9.577 1.00 40.28 275 ARG A C 1
ATOM 2129 O O . ARG A 1 275 ? 15.084 17.525 9.913 1.00 40.28 275 ARG A O 1
ATOM 2136 N N . SER A 1 276 ? 12.925 18.124 10.079 1.00 41.03 276 SER A N 1
ATOM 2137 C CA . SER A 1 276 ? 12.590 17.066 11.053 1.00 41.03 276 SER A CA 1
ATOM 2138 C C . SER A 1 276 ? 12.537 15.666 10.419 1.00 41.03 276 SER A C 1
ATOM 2140 O O . SER A 1 276 ? 12.819 14.673 11.096 1.00 41.03 276 SER A O 1
ATOM 2142 N N . GLN A 1 277 ? 12.244 15.594 9.114 1.00 42.47 277 GLN A N 1
ATOM 2143 C CA . GLN A 1 277 ? 12.200 14.352 8.336 1.00 42.47 277 GLN A CA 1
ATOM 2144 C C . GLN A 1 277 ? 13.592 13.884 7.877 1.00 42.47 277 GLN A C 1
ATOM 2146 O O . GLN A 1 277 ? 13.844 12.683 7.844 1.00 42.47 277 GLN A O 1
ATOM 2151 N N . LEU A 1 278 ? 14.517 14.808 7.578 1.00 37.47 278 LEU A N 1
ATOM 2152 C CA . LEU A 1 278 ? 15.848 14.483 7.031 1.00 37.47 278 LEU A CA 1
ATOM 2153 C C . LEU A 1 278 ? 16.981 14.417 8.073 1.00 37.47 278 LEU A C 1
ATOM 2155 O O . LEU A 1 278 ? 17.983 13.738 7.848 1.00 37.47 278 LEU A O 1
ATOM 2159 N N . CYS A 1 279 ? 16.873 15.088 9.224 1.00 33.22 279 CYS A N 1
ATOM 2160 C CA . CYS A 1 279 ? 17.947 15.100 10.225 1.00 33.22 279 CYS A CA 1
ATOM 2161 C C . CYS A 1 279 ? 17.808 13.961 11.249 1.00 33.22 279 CYS A C 1
ATOM 2163 O O . CYS A 1 279 ? 17.419 14.175 12.395 1.00 33.22 279 CYS A O 1
ATOM 2165 N N . GLY A 1 280 ? 18.183 12.747 10.835 1.00 38.19 280 GLY A N 1
ATOM 2166 C CA . GLY A 1 280 ? 18.476 11.612 11.723 1.00 38.19 280 GLY A CA 1
ATOM 2167 C C . GLY A 1 280 ? 19.966 11.425 12.049 1.00 38.19 280 GLY A C 1
ATOM 2168 O O . GLY A 1 280 ? 20.305 10.613 12.906 1.00 38.19 280 GLY A O 1
ATOM 2169 N N . SER A 1 281 ? 20.871 12.172 11.410 1.00 39.75 281 SER A N 1
ATOM 2170 C CA . SER A 1 281 ? 22.314 12.079 11.656 1.00 39.75 281 SER A CA 1
ATOM 2171 C C . SER A 1 281 ? 22.975 13.454 11.631 1.00 39.75 281 SER A C 1
ATOM 2173 O O . SER A 1 281 ? 22.764 14.248 10.720 1.00 39.75 281 SER A O 1
ATOM 2175 N N . SER A 1 282 ? 23.824 13.724 12.619 1.00 32.75 282 SER A N 1
ATOM 2176 C CA . SER A 1 282 ? 24.666 14.925 12.696 1.00 32.75 282 SER A CA 1
ATOM 2177 C C . SER A 1 282 ? 25.910 14.867 11.795 1.00 32.75 282 SER A C 1
ATOM 2179 O O . SER A 1 282 ? 26.786 15.719 11.921 1.00 32.75 282 SER A O 1
ATOM 2181 N N . GLU A 1 283 ? 26.027 13.863 10.921 1.00 32.59 283 GLU A N 1
ATOM 2182 C CA . GLU A 1 283 ? 27.120 13.749 9.952 1.00 32.59 283 GLU A CA 1
ATOM 2183 C C . GLU A 1 283 ? 26.647 14.147 8.547 1.00 32.59 283 GLU A C 1
ATOM 2185 O O . GLU A 1 283 ? 25.544 13.765 8.145 1.00 32.59 283 GLU A O 1
ATOM 2190 N N . PRO A 1 284 ? 27.458 14.906 7.786 1.00 30.02 284 PRO A N 1
ATOM 2191 C CA . PRO A 1 284 ? 27.150 15.211 6.397 1.00 30.02 284 PRO A CA 1
ATOM 2192 C C . PRO A 1 284 ? 27.125 13.918 5.561 1.00 30.02 284 PRO A C 1
ATOM 2194 O O . PRO A 1 284 ? 27.963 13.036 5.782 1.00 30.02 284 PRO A O 1
ATOM 2197 N N . PRO A 1 285 ? 26.212 13.797 4.578 1.00 36.88 285 PRO A N 1
ATOM 2198 C CA . PRO A 1 285 ? 26.188 12.648 3.685 1.00 36.88 285 PRO A CA 1
ATOM 2199 C C . PRO A 1 285 ? 27.530 12.528 2.961 1.00 36.88 285 PRO A C 1
ATOM 2201 O O . PRO A 1 285 ? 28.113 13.520 2.508 1.00 36.88 285 PRO A O 1
ATOM 2204 N N . ARG A 1 286 ? 28.047 11.300 2.861 1.00 35.38 286 ARG A N 1
ATOM 2205 C CA . ARG A 1 286 ? 29.258 11.046 2.078 1.00 35.38 286 ARG A CA 1
ATOM 2206 C C . ARG A 1 286 ? 28.977 11.413 0.617 1.00 35.38 286 ARG A C 1
ATOM 2208 O O . ARG A 1 286 ? 27.907 11.069 0.117 1.00 35.38 286 ARG A O 1
ATOM 2215 N N . PRO A 1 287 ? 29.913 12.071 -0.087 1.00 31.53 287 PRO A N 1
ATOM 2216 C CA . PRO A 1 287 ? 29.736 12.355 -1.502 1.00 31.53 287 PRO A CA 1
ATOM 2217 C C . PRO A 1 287 ? 29.524 11.046 -2.265 1.00 31.53 287 PRO A C 1
ATOM 2219 O O . PRO A 1 287 ? 30.330 10.115 -2.148 1.00 31.53 287 PRO A O 1
ATOM 2222 N N . TRP A 1 288 ? 28.435 10.990 -3.031 1.00 32.81 288 TRP A N 1
ATOM 2223 C CA . TRP A 1 288 ? 28.130 9.878 -3.921 1.00 32.81 288 TRP A CA 1
ATOM 2224 C C . TRP A 1 288 ? 29.292 9.689 -4.902 1.00 32.81 288 TRP A C 1
ATOM 2226 O O . TRP A 1 288 ? 29.721 10.629 -5.575 1.00 32.81 288 TRP A O 1
ATOM 2236 N N . ARG A 1 289 ? 29.847 8.476 -4.945 1.00 32.41 289 ARG A N 1
ATOM 2237 C CA . ARG A 1 289 ? 30.823 8.066 -5.956 1.00 32.41 289 ARG A CA 1
ATOM 2238 C C . ARG A 1 289 ? 30.128 7.051 -6.858 1.00 32.41 289 ARG A C 1
ATOM 2240 O O . ARG A 1 289 ? 29.699 6.026 -6.327 1.00 32.41 289 ARG A O 1
ATOM 2247 N N . PRO A 1 290 ? 30.037 7.276 -8.179 1.00 29.97 290 PRO A N 1
ATOM 2248 C CA . PRO A 1 290 ? 29.538 6.245 -9.074 1.00 29.97 290 PRO A CA 1
ATOM 2249 C C . PRO A 1 290 ? 30.426 5.006 -8.938 1.00 29.97 290 PRO A C 1
ATOM 2251 O O . PRO A 1 290 ? 31.659 5.101 -8.970 1.00 29.97 290 PRO A O 1
ATOM 2254 N N . ALA A 1 291 ? 29.807 3.838 -8.767 1.00 37.94 291 ALA A N 1
ATOM 2255 C CA . ALA A 1 291 ? 30.528 2.580 -8.865 1.00 37.94 291 ALA A CA 1
ATOM 2256 C C . ALA A 1 291 ? 31.110 2.485 -10.282 1.00 37.94 291 ALA A C 1
ATOM 2258 O O . ALA A 1 291 ? 30.398 2.631 -11.275 1.00 37.94 291 ALA A O 1
ATOM 2259 N N . SER A 1 292 ? 32.424 2.275 -10.388 1.00 34.38 292 SER A N 1
ATOM 2260 C CA . SER A 1 292 ? 33.037 1.978 -11.684 1.00 34.38 292 SER A CA 1
ATOM 2261 C C . SER A 1 292 ? 32.384 0.718 -12.278 1.00 34.38 292 SER A C 1
ATOM 2263 O O . SER A 1 292 ? 32.066 -0.195 -11.512 1.00 34.38 292 SER A O 1
ATOM 2265 N N . PRO A 1 293 ? 32.241 0.595 -13.612 1.00 36.34 293 PRO A N 1
ATOM 2266 C CA . PRO A 1 293 ? 31.553 -0.537 -14.253 1.00 36.34 293 PRO A CA 1
ATOM 2267 C C . PRO A 1 293 ? 32.107 -1.928 -13.889 1.00 36.34 293 PRO A C 1
ATOM 2269 O O . PRO A 1 293 ? 31.439 -2.935 -14.092 1.00 36.34 293 PRO A O 1
ATOM 2272 N N . ALA A 1 294 ? 33.317 -1.993 -13.326 1.00 32.53 294 ALA A N 1
ATOM 2273 C CA . ALA A 1 294 ? 33.971 -3.209 -12.848 1.00 32.53 294 ALA A CA 1
ATOM 2274 C C . ALA A 1 294 ? 33.536 -3.669 -11.434 1.00 32.53 294 ALA A C 1
ATOM 2276 O O . ALA A 1 294 ? 34.104 -4.625 -10.916 1.00 32.53 294 ALA A O 1
ATOM 2277 N N . GLY A 1 295 ? 32.581 -2.985 -10.791 1.00 32.06 295 GLY A N 1
ATOM 2278 C CA . GLY A 1 295 ? 32.200 -3.196 -9.387 1.00 32.06 295 GLY A CA 1
ATOM 2279 C C . GLY A 1 295 ? 30.909 -3.981 -9.139 1.00 32.06 295 GLY A C 1
ATOM 2280 O O . GLY A 1 295 ? 30.416 -3.950 -8.017 1.00 32.06 295 GLY A O 1
ATOM 2281 N N . TRP A 1 296 ? 30.339 -4.657 -10.140 1.00 29.39 296 TRP A N 1
ATOM 2282 C CA . TRP A 1 296 ? 29.214 -5.567 -9.895 1.00 29.39 296 TRP A CA 1
ATOM 2283 C C . TRP A 1 296 ? 29.719 -6.788 -9.104 1.00 29.39 296 TRP A C 1
ATOM 2285 O O . TRP A 1 296 ? 30.599 -7.493 -9.605 1.00 29.39 296 TRP A O 1
ATOM 2295 N N . PRO A 1 297 ? 29.220 -7.058 -7.883 1.00 33.88 297 PRO A N 1
ATOM 2296 C CA . PRO A 1 297 ? 29.666 -8.213 -7.117 1.00 33.88 297 PRO A CA 1
ATOM 2297 C C . PRO A 1 297 ? 29.200 -9.512 -7.788 1.00 33.88 297 PRO A C 1
ATOM 2299 O O . PRO A 1 297 ? 28.044 -9.653 -8.190 1.00 33.88 297 PRO A O 1
ATOM 2302 N N . THR A 1 298 ? 30.111 -10.476 -7.908 1.00 34.12 298 THR A N 1
ATOM 2303 C CA . THR A 1 298 ? 29.778 -11.862 -8.254 1.00 34.12 298 THR A CA 1
ATOM 2304 C C . THR A 1 298 ? 29.082 -12.557 -7.070 1.00 34.12 298 THR A C 1
ATOM 2306 O O . THR A 1 298 ? 29.216 -12.106 -5.930 1.00 34.12 298 THR A O 1
ATOM 2309 N N . PRO A 1 299 ? 28.332 -13.655 -7.300 1.00 34.75 299 PRO A N 1
ATOM 2310 C CA . PRO A 1 299 ? 27.341 -14.186 -6.348 1.00 34.75 299 PRO A CA 1
ATOM 2311 C C . PRO A 1 299 ? 27.850 -14.692 -4.982 1.00 34.75 299 PRO A C 1
ATOM 2313 O O . PRO A 1 299 ? 27.036 -15.118 -4.170 1.00 34.75 299 PRO A O 1
ATOM 2316 N N . GLU A 1 300 ? 29.154 -14.678 -4.697 1.00 28.52 300 GLU A N 1
ATOM 2317 C CA . GLU A 1 300 ? 29.748 -15.401 -3.556 1.00 28.52 300 GLU A CA 1
ATOM 2318 C C . GLU A 1 300 ? 30.078 -14.545 -2.314 1.00 28.52 300 GLU A C 1
ATOM 2320 O O . GLU A 1 300 ? 30.579 -15.083 -1.333 1.00 28.52 300 GLU A O 1
ATOM 2325 N N . LEU A 1 301 ? 29.774 -13.240 -2.287 1.00 29.45 301 LEU A N 1
ATOM 2326 C CA . LEU A 1 301 ? 30.137 -12.351 -1.159 1.00 29.45 301 LEU A CA 1
ATOM 2327 C C . LEU A 1 301 ? 29.008 -12.055 -0.144 1.00 29.45 301 LEU A C 1
ATOM 2329 O O . LEU A 1 301 ? 29.136 -11.155 0.680 1.00 29.45 301 LEU A O 1
ATOM 2333 N N . TRP A 1 302 ? 27.926 -12.839 -0.139 1.00 31.58 302 TRP A N 1
ATOM 2334 C CA . TRP A 1 302 ? 26.748 -12.665 0.737 1.00 31.58 302 TRP A CA 1
ATOM 2335 C C . TRP A 1 302 ? 26.924 -13.154 2.188 1.00 31.58 302 TRP A C 1
ATOM 2337 O O . TRP A 1 302 ? 25.968 -13.595 2.822 1.00 31.58 302 TRP A O 1
ATOM 2347 N N . THR A 1 303 ? 28.130 -13.109 2.750 1.00 30.47 303 THR A N 1
ATOM 2348 C CA . THR A 1 303 ? 28.337 -13.458 4.162 1.00 30.47 303 THR A CA 1
ATOM 2349 C C . THR A 1 303 ? 29.419 -12.577 4.763 1.00 30.47 303 THR A C 1
ATOM 2351 O O . THR A 1 303 ? 30.591 -12.930 4.687 1.00 30.47 303 THR A O 1
ATOM 2354 N N . ASP A 1 304 ? 29.024 -11.429 5.313 1.00 31.14 304 ASP A N 1
ATOM 2355 C CA . ASP A 1 304 ? 29.505 -10.874 6.592 1.00 31.14 304 ASP A CA 1
ATOM 2356 C C . ASP A 1 304 ? 29.285 -9.353 6.629 1.00 31.14 304 ASP A C 1
ATOM 2358 O O . ASP A 1 304 ? 29.989 -8.595 5.963 1.00 31.14 304 ASP A O 1
ATOM 2362 N N . SER A 1 305 ? 28.329 -8.896 7.441 1.00 32.34 305 SER A N 1
ATOM 2363 C CA . SER A 1 305 ? 28.442 -7.593 8.102 1.00 32.34 305 SER A CA 1
ATOM 2364 C C . SER A 1 305 ? 27.499 -7.495 9.306 1.00 32.34 305 SER A C 1
ATOM 2366 O O . SER A 1 305 ? 26.275 -7.425 9.222 1.00 32.34 305 SER A O 1
ATOM 2368 N N . THR A 1 306 ? 28.099 -7.499 10.492 1.00 31.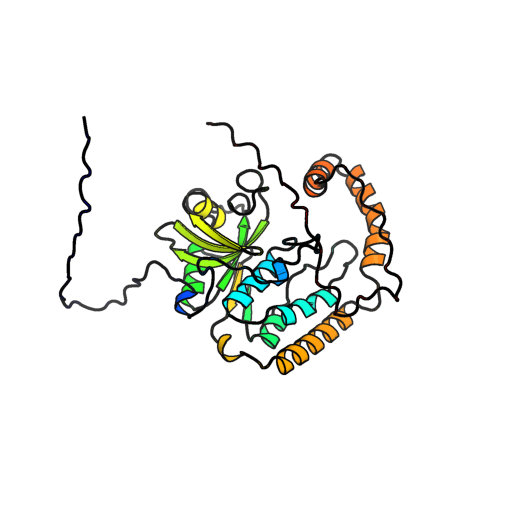95 306 THR A N 1
ATOM 2369 C CA . THR A 1 306 ? 27.439 -7.163 11.758 1.00 31.95 306 THR A CA 1
ATOM 2370 C C . THR A 1 306 ? 27.443 -5.649 12.033 1.00 31.95 306 THR A C 1
ATOM 2372 O O . THR A 1 306 ? 28.500 -5.030 11.930 1.00 31.95 306 THR A O 1
ATOM 2375 N N . ARG A 1 307 ? 26.324 -5.140 12.598 1.00 37.09 307 ARG A N 1
ATOM 2376 C CA . ARG A 1 307 ? 26.081 -3.802 13.230 1.00 37.09 307 ARG A CA 1
ATOM 2377 C C . ARG A 1 307 ? 25.856 -2.655 12.219 1.00 37.09 307 ARG A C 1
ATOM 2379 O O . ARG A 1 307 ? 26.567 -2.586 11.239 1.00 37.09 307 ARG A O 1
ATOM 2386 N N . GLN A 1 308 ? 24.935 -1.697 12.397 1.00 28.52 308 GLN A N 1
ATOM 2387 C CA . GLN A 1 308 ? 24.399 -1.032 13.596 1.00 28.52 308 GLN A CA 1
ATOM 2388 C C . GLN A 1 308 ? 22.895 -0.721 13.432 1.00 28.52 308 GLN A C 1
ATOM 2390 O O . GLN A 1 308 ? 22.473 -0.257 12.383 1.00 28.52 308 GLN A O 1
ATOM 2395 N N . ARG A 1 309 ? 22.085 -0.910 14.485 1.00 31.11 309 ARG A N 1
ATOM 2396 C CA . ARG A 1 309 ? 20.704 -0.395 14.528 1.00 31.11 309 ARG A CA 1
ATOM 2397 C C . ARG A 1 309 ? 20.742 1.096 14.860 1.00 31.11 309 ARG A C 1
ATOM 2399 O O . ARG A 1 309 ? 21.201 1.450 15.949 1.00 31.11 309 ARG A O 1
ATOM 2406 N N . THR A 1 310 ? 20.228 1.950 13.985 1.00 34.84 310 THR A N 1
ATOM 2407 C CA . THR A 1 310 ? 19.889 3.339 14.314 1.00 34.84 310 THR A CA 1
ATOM 2408 C C . THR A 1 310 ? 18.823 3.316 15.413 1.00 34.84 310 THR A C 1
ATOM 2410 O O . THR A 1 310 ? 17.719 2.809 15.225 1.00 34.84 310 THR A O 1
ATOM 2413 N N . ARG A 1 311 ? 19.171 3.784 16.618 1.00 31.28 311 ARG A N 1
ATOM 2414 C CA . ARG A 1 311 ? 18.200 3.967 17.704 1.00 31.28 311 ARG A CA 1
ATOM 2415 C C . ARG A 1 311 ? 17.418 5.242 17.428 1.00 31.28 311 ARG A C 1
ATOM 2417 O O . ARG A 1 311 ? 17.960 6.330 17.584 1.00 31.28 311 ARG A O 1
ATOM 2424 N N . TRP A 1 312 ? 16.154 5.097 17.057 1.00 37.50 312 TRP A N 1
ATOM 2425 C CA . TRP A 1 312 ? 15.211 6.208 17.021 1.00 37.50 312 TRP A CA 1
ATOM 2426 C C . TRP A 1 312 ? 14.814 6.605 18.445 1.00 37.50 312 TRP A C 1
ATOM 2428 O O . TRP A 1 312 ? 14.542 5.745 19.287 1.00 37.50 312 TRP A O 1
ATOM 2438 N N . THR A 1 313 ? 14.809 7.906 18.729 1.00 41.62 313 THR A N 1
ATOM 2439 C CA . THR A 1 313 ? 14.316 8.447 19.999 1.00 41.62 313 THR A CA 1
ATOM 2440 C C . THR A 1 313 ? 12.782 8.432 19.970 1.00 41.62 313 THR A C 1
ATOM 2442 O O . THR A 1 313 ? 12.219 9.002 19.037 1.00 41.62 313 THR A O 1
ATOM 2445 N N . PRO A 1 314 ? 12.092 7.800 20.939 1.00 46.59 314 PRO A N 1
ATOM 2446 C CA . PRO A 1 314 ? 10.633 7.860 21.028 1.00 46.59 314 PRO A CA 1
ATOM 2447 C C . PRO A 1 314 ? 10.150 9.301 21.217 1.00 46.59 314 PRO A C 1
ATOM 2449 O O . PRO A 1 314 ? 10.866 10.113 21.814 1.00 46.59 314 PRO A O 1
ATOM 2452 N N . CYS A 1 315 ? 8.931 9.607 20.770 1.00 46.84 315 CYS A N 1
ATOM 2453 C CA . CYS A 1 315 ? 8.305 10.883 21.094 1.00 46.84 315 CYS A CA 1
ATOM 2454 C C . CYS A 1 315 ? 8.197 11.097 22.611 1.00 46.84 315 CYS A C 1
ATOM 2456 O O . CYS A 1 315 ? 8.003 10.137 23.366 1.00 46.84 315 CYS A O 1
ATOM 2458 N N . PRO A 1 316 ? 8.282 12.354 23.077 1.00 54.06 316 PRO A N 1
ATOM 2459 C CA . PRO A 1 316 ? 7.980 12.674 24.462 1.00 54.06 316 PRO A CA 1
ATOM 2460 C C . PRO A 1 316 ? 6.527 12.294 24.781 1.00 54.06 316 PRO A C 1
ATOM 2462 O O . PRO A 1 316 ? 5.626 12.554 23.987 1.00 54.06 316 PRO A O 1
ATOM 2465 N N . SER A 1 317 ? 6.300 11.681 25.946 1.00 43.47 317 SER A N 1
ATOM 2466 C CA . SER A 1 317 ? 4.952 11.370 26.428 1.00 43.47 317 SER A CA 1
ATOM 2467 C C . SER A 1 317 ? 4.076 12.631 26.439 1.00 43.47 317 SER A C 1
ATOM 2469 O O . SER A 1 317 ? 4.574 13.690 26.843 1.00 43.47 317 SER A O 1
ATOM 2471 N N . PRO A 1 318 ? 2.789 12.545 26.050 1.00 36.34 318 PRO A N 1
ATOM 2472 C CA . PRO A 1 318 ? 1.884 13.676 26.193 1.00 36.34 318 PRO A CA 1
ATOM 2473 C C . PRO A 1 318 ? 1.812 14.097 27.672 1.00 36.34 318 PRO A C 1
ATOM 2475 O O . PRO A 1 318 ? 1.912 13.243 28.561 1.00 36.34 318 PRO A O 1
ATOM 2478 N N . PRO A 1 319 ? 1.680 15.401 27.970 1.00 34.47 319 PRO A N 1
ATOM 2479 C CA . PRO A 1 319 ? 1.509 15.854 29.341 1.00 34.47 319 PRO A CA 1
ATOM 2480 C C . PRO A 1 319 ? 0.239 15.224 29.919 1.00 34.47 319 PRO A C 1
ATOM 2482 O O . PRO A 1 319 ? -0.816 15.282 29.293 1.00 34.47 319 PRO A O 1
ATOM 2485 N N . ASN A 1 320 ? 0.352 14.616 31.103 1.00 36.94 320 ASN A N 1
ATOM 2486 C CA . ASN A 1 320 ? -0.799 14.092 31.837 1.00 36.94 320 ASN A CA 1
ATOM 2487 C C . ASN A 1 320 ? -1.815 15.228 32.044 1.00 36.94 320 ASN A C 1
ATOM 2489 O O . ASN A 1 320 ? -1.533 16.167 32.794 1.00 36.94 320 ASN A O 1
ATOM 2493 N N . GLY A 1 321 ? -2.950 15.141 31.349 1.00 35.88 321 GLY A N 1
ATOM 2494 C CA . GLY A 1 321 ? -4.155 15.934 31.595 1.00 35.88 321 GLY A CA 1
ATOM 2495 C C . GLY A 1 321 ? -5.076 15.226 32.572 1.00 35.88 321 GLY A C 1
ATOM 2496 O O . GLY A 1 321 ? -5.200 13.986 32.453 1.00 35.88 321 GLY A O 1
#

Radius of gyration: 24.07 Å; chains: 1; bounding box: 71×61×81 Å

Foldseek 3Di:
DDDDDDDDDDDDDDDDDDDDDDPPDPDDQKLFLCVVVFQQCPVVDDFDCVQVPPVDPCAQVAFQLLQQSSVCVRVVHHSVLQCLLVLLFFAPLPDIDDPHRDQVLCCQQQVKRKFWDDDDDFQLVVQSVLSNVSKWKKWKFWCCLPVVPLVNPVNHTDIDIWTWRIGGPVQLKTWIDTRRDIDMGHDPSSCRRRCHDVSPDDPVDDDTIMMIIPCPCRVVNPDDPVSSVVSSVVSSVVSNVVRPDDDRVVSCVVCVVVVVVCCCVVCVPVVVVVCVVPPLDPDDDDPDDPDDPVPDDDPPPPDDDDDDDSDDDGDDDDPDD

Organism: NCBI:txid1544741

pLDDT: mean 73.98, std 25.79, range [22.95, 98.06]

Sequence (321 aa):
MSCRQSDAVTISHSCHLSTGRHLMGISDPARDASALGWRYCDEPFSPHPLHLDASNDWLDANCYTDLWIELLHGLGLDPTPMLSFTLGIDFEGDQWTFFKPPAQDLWSLYGIDLIELMVYEPLDRHAATQLAMGRIPIMEVDAYFLPDVPRTYHCEHAKTTIAVVAVDPSTGVARYLHNAGCFQLQRDDYAGAFRVGAHAVDSTQLAPYVEAAKVTGAPARRRARADLVAIAMDNAARHVARRGGGDAMETFLDRFFSDVTRMTEEDPGGATAMRSQLCGSSEPPRPWRPASPAGWPTPELWTDSTRQRTRWTPCPSPPNG

InterPro domains:
  IPR014989 Protein of unknown function DUF1839 [PF08893] (46-267)